Protein AF-A0AAU9JJ02-F1 (afdb_monomer_lite)

pLDDT: mean 74.6, std 17.7, range [36.09, 96.81]

Secondary structure (DSSP, 8-state):
-PPPPPPPP--PPPPP-HHHHHHHHHHHHHHHHHH-TTS---HHHHTTTTSHHHHHHHHHHHHHHHHHHHHHHHHHHHHHHT----HHHHHHHHHHHHHHHHHHHHHHHHHHHTT--S-HHHHHHHHHHHHHHHHHHHGGGS-HHHHHHHHHHHHHHHH-GGG-HHHHHHHHHHHHHH-GGGS--S---HHHHHHHHHHHHHHHHHHHHHTTSS-SSSS------HHHHHT---HHHHHHS--HHHHHHHHHHHHHHHHHHHHTT---------

Sequence (274 aa):
MSRAPRKADPVVPAEFNLLNSVENSIKEMIKDKEENPGLILPYSFLDSYNRPEMLELYNTIYDYSKTLTEINTLIKQEEEKQHEYKETTKDLSKQLSEQGKIVAQKYGELILKERIFRKNQDDQNFFETIIYFIVKVLKPAFDRPQLIMLEEELNRLFRGTAFNISERRHKTEEKVKKLPQLKGTSRKDPDSIITNILMRQKILKNKAKIDMSRDRTLPAFVKLTPYKSITARSPLISMLLPSPKDKIREFEEVRKRKAKNTIKLKPLPMNDSC

Organism: NCBI:txid1481888

InterPro domains:
  IPR026142 Protein phosphatase 1 regulatory subunit 36 [PF14895] (85-175)
  IPR026142 Protein phosphatase 1 regulatory subunit 36 [PTHR21055] (76-258)

Foldseek 3Di:
DDDDDDDDDPPDPPDQDLVVLLVVLVVVVVVVCVVPVPDDDAVLCVVPCPPPLNSQLLVLLLVLLVLVVVLVVVVVVCVVVVDDDDPVSVVSVVVSVVSLQVNLVSVVVVVVVSPDDDDPVSVVSNVVVSLVSSLSSCVVVDDPVSSLVSNQVSQCQQPNPLRSVSVVVVVVVVCCVVCVLPPDPVDPDVVSVVVNVVVVVVVVVVVVVVPPPPPDPDPDDDPQDPVNSVVGDRNSCCSVPPDPVNVVVVVVVVVVVVVVVVVVPDDDDPPPDD

Structure (mmCIF, N/CA/C/O backbone):
data_AF-A0AAU9JJ02-F1
#
_entry.id   AF-A0AAU9JJ02-F1
#
loop_
_atom_site.group_PDB
_atom_site.id
_atom_site.type_symbol
_atom_site.label_atom_id
_atom_site.label_alt_id
_atom_site.label_comp_id
_atom_site.label_asym_id
_atom_site.label_entity_id
_atom_site.label_seq_id
_atom_site.pdbx_PDB_ins_code
_atom_site.Cartn_x
_atom_site.Cartn_y
_atom_site.Cartn_z
_atom_site.occupancy
_atom_site.B_iso_or_equiv
_atom_site.auth_seq_id
_atom_site.auth_comp_id
_atom_site.auth_asym_id
_atom_site.auth_atom_id
_atom_site.pdbx_PDB_model_num
ATOM 1 N N . MET A 1 1 ? -50.032 17.273 -25.441 1.00 45.62 1 MET A N 1
ATOM 2 C CA . MET A 1 1 ? -49.500 15.931 -25.112 1.00 45.62 1 MET A CA 1
ATOM 3 C C . MET A 1 1 ? -48.017 16.063 -24.786 1.00 45.62 1 MET A C 1
ATOM 5 O O . MET A 1 1 ? -47.207 16.124 -25.698 1.00 45.62 1 MET A O 1
ATOM 9 N N . SER A 1 2 ? -47.671 16.205 -23.503 1.00 47.41 2 SER A N 1
ATOM 10 C CA . SER A 1 2 ? -46.279 16.333 -23.049 1.00 47.41 2 SER A CA 1
ATOM 11 C C . SER A 1 2 ? -45.788 14.964 -22.580 1.00 47.41 2 SER A C 1
ATOM 13 O O . SER A 1 2 ? -46.374 14.377 -21.670 1.00 47.41 2 SER A O 1
ATOM 15 N N . ARG A 1 3 ? -44.783 14.407 -23.264 1.00 44.53 3 ARG A N 1
ATOM 16 C CA . ARG A 1 3 ? -44.188 13.102 -22.946 1.00 44.53 3 ARG A CA 1
ATOM 17 C C . ARG A 1 3 ? -43.262 13.276 -21.743 1.00 44.53 3 ARG A C 1
ATOM 19 O O . ARG A 1 3 ? -42.285 14.014 -21.826 1.00 44.53 3 ARG A O 1
ATOM 26 N N . ALA A 1 4 ? -43.578 12.600 -20.642 1.00 49.62 4 ALA A N 1
ATOM 27 C CA . ALA A 1 4 ? -42.739 12.583 -19.450 1.00 49.62 4 ALA A CA 1
ATOM 28 C C . ALA A 1 4 ? -41.334 12.016 -19.764 1.00 49.62 4 ALA A C 1
ATOM 30 O O . ALA A 1 4 ? -41.224 11.074 -20.559 1.00 49.62 4 ALA A O 1
ATOM 31 N N . PRO A 1 5 ? -40.266 12.560 -19.153 1.00 51.91 5 PRO A N 1
ATOM 32 C CA . PRO A 1 5 ? -38.907 12.078 -19.363 1.00 51.91 5 PRO A CA 1
ATOM 33 C C . PRO A 1 5 ? -38.745 10.667 -18.786 1.00 51.91 5 PRO A C 1
ATOM 35 O O . PRO A 1 5 ? -39.117 10.394 -17.643 1.00 51.91 5 PRO A O 1
ATOM 38 N N . ARG A 1 6 ? -38.190 9.759 -19.599 1.00 49.59 6 ARG A N 1
ATOM 39 C CA . ARG A 1 6 ? -37.819 8.405 -19.173 1.00 49.59 6 ARG A CA 1
ATOM 40 C C . ARG A 1 6 ? -36.757 8.510 -18.080 1.00 49.59 6 ARG A C 1
ATOM 42 O O . ARG A 1 6 ? -35.734 9.161 -18.279 1.00 49.59 6 ARG A O 1
ATOM 49 N N . LYS A 1 7 ? -37.014 7.873 -16.936 1.00 47.03 7 LYS A N 1
ATOM 50 C CA . LYS A 1 7 ? -36.011 7.661 -15.889 1.00 47.03 7 LYS A CA 1
ATOM 51 C C . LYS A 1 7 ? -34.864 6.859 -16.506 1.00 47.03 7 LYS A C 1
ATOM 53 O O . LYS A 1 7 ? -35.121 5.817 -17.098 1.00 47.03 7 LYS A O 1
ATOM 58 N N . ALA A 1 8 ? -33.646 7.390 -16.430 1.00 50.44 8 ALA A N 1
ATOM 59 C CA . ALA A 1 8 ? -32.450 6.677 -16.854 1.00 50.44 8 ALA A CA 1
ATOM 60 C C . ALA A 1 8 ? -32.282 5.431 -15.979 1.00 50.44 8 ALA A C 1
ATOM 62 O O . ALA A 1 8 ? -32.391 5.524 -14.752 1.00 50.44 8 ALA A O 1
ATOM 63 N N . ASP A 1 9 ? -32.060 4.283 -16.614 1.00 39.94 9 ASP A N 1
ATOM 64 C CA . ASP A 1 9 ? -31.797 3.034 -15.911 1.00 39.94 9 ASP A CA 1
ATOM 65 C C . ASP A 1 9 ? -30.536 3.176 -15.040 1.00 39.94 9 ASP A C 1
ATOM 67 O O . ASP A 1 9 ? -29.585 3.863 -15.434 1.00 39.94 9 ASP A O 1
ATOM 71 N N . PRO A 1 10 ? -30.511 2.569 -13.841 1.00 43.50 10 PRO A N 1
ATOM 72 C CA . PRO A 1 10 ? -29.350 2.618 -12.968 1.00 43.50 10 PRO A CA 1
ATOM 73 C C . PRO A 1 10 ? -28.174 1.929 -13.664 1.00 43.50 10 PRO A C 1
ATOM 75 O O . PRO A 1 10 ? -28.175 0.717 -13.871 1.00 43.50 10 PRO A O 1
ATOM 78 N N . VAL A 1 11 ? -27.165 2.719 -14.034 1.00 43.34 11 VAL A N 1
ATOM 79 C CA . VAL A 1 11 ? -25.880 2.217 -14.524 1.00 43.34 11 VAL A CA 1
ATOM 80 C C . VAL A 1 11 ? -25.250 1.429 -13.380 1.00 43.34 11 VAL A C 1
ATOM 82 O O . VAL A 1 11 ? -24.754 2.011 -12.416 1.00 43.34 11 VAL A O 1
ATOM 85 N N . VAL A 1 12 ? -25.326 0.102 -13.455 1.00 43.00 12 VAL A N 1
ATOM 86 C CA . VAL A 1 12 ? -24.629 -0.785 -12.525 1.00 43.00 12 VAL A CA 1
ATOM 87 C C . VAL A 1 12 ? -23.131 -0.518 -12.708 1.00 43.00 12 VAL A C 1
ATOM 89 O O . VAL A 1 12 ? -22.640 -0.647 -13.833 1.00 43.00 12 VAL A O 1
ATOM 92 N N . PRO A 1 13 ? -22.400 -0.086 -11.664 1.00 57.66 13 PRO A N 1
ATOM 93 C CA . PRO A 1 13 ? -20.973 0.164 -11.788 1.00 57.66 13 PRO A CA 1
ATOM 94 C C . PRO A 1 13 ? -20.285 -1.143 -12.181 1.00 57.66 13 PRO A C 1
ATOM 96 O O . PRO A 1 13 ? -20.491 -2.172 -11.538 1.00 57.66 13 PRO A O 1
ATOM 99 N N . ALA A 1 14 ? -19.518 -1.106 -13.272 1.00 68.88 14 ALA A N 1
ATOM 100 C CA . ALA A 1 14 ? -18.763 -2.257 -13.742 1.00 68.88 14 ALA A CA 1
ATOM 101 C C . ALA A 1 14 ? -17.872 -2.780 -12.607 1.00 68.88 14 ALA A C 1
ATOM 103 O O . ALA A 1 14 ? -17.162 -2.006 -11.963 1.00 68.88 14 ALA A O 1
ATOM 104 N N . GLU A 1 15 ? -17.940 -4.084 -12.353 1.00 84.19 15 GLU A N 1
ATOM 105 C CA . GLU A 1 15 ? -17.132 -4.739 -11.331 1.00 84.19 15 GLU A CA 1
ATOM 106 C C . GLU A 1 15 ? -15.643 -4.490 -11.611 1.00 84.19 15 GLU A C 1
ATOM 108 O O . GLU A 1 15 ? -15.172 -4.609 -12.747 1.00 84.19 15 GLU A O 1
ATOM 113 N N . PHE A 1 16 ? -14.903 -4.077 -10.581 1.00 91.12 16 PHE A N 1
ATOM 114 C CA . PHE A 1 16 ? -13.491 -3.745 -10.721 1.00 91.12 16 PHE A CA 1
ATOM 115 C C . PHE A 1 16 ? -12.693 -4.984 -11.143 1.00 91.12 16 PHE A C 1
ATOM 117 O O . PHE A 1 16 ? -12.647 -5.981 -10.427 1.00 91.12 16 PHE A O 1
ATOM 124 N N . ASN A 1 17 ? -12.026 -4.899 -12.295 1.00 94.56 17 ASN A N 1
ATOM 125 C CA . ASN A 1 17 ? -11.147 -5.949 -12.795 1.00 94.56 17 ASN A CA 1
ATOM 126 C C . ASN A 1 17 ? -9.684 -5.509 -12.660 1.00 94.56 17 ASN A C 1
ATOM 128 O O . ASN A 1 17 ? -9.218 -4.625 -13.386 1.00 94.56 17 ASN A O 1
ATOM 132 N N . LEU A 1 18 ? -8.964 -6.153 -11.739 1.00 93.31 18 LEU A N 1
ATOM 133 C CA . LEU A 1 18 ? -7.574 -5.832 -11.426 1.00 93.31 18 LEU A CA 1
ATOM 134 C C . LEU A 1 18 ? -6.653 -5.970 -12.645 1.00 93.31 18 LEU A C 1
ATOM 136 O O . LEU A 1 18 ? -5.853 -5.075 -12.894 1.00 93.31 18 LEU A O 1
ATOM 140 N N . LEU A 1 19 ? -6.787 -7.044 -13.430 1.00 94.81 19 LEU A N 1
ATOM 141 C CA . LEU A 1 19 ? -5.930 -7.301 -14.594 1.00 94.81 19 LEU A CA 1
ATOM 142 C C . LEU A 1 19 ? -6.102 -6.221 -15.663 1.00 94.81 19 LEU A C 1
ATOM 144 O O . LEU A 1 19 ? -5.120 -5.666 -16.152 1.00 94.81 19 LEU A O 1
ATOM 148 N N . ASN A 1 20 ? -7.349 -5.852 -15.962 1.00 95.44 20 ASN A N 1
ATOM 149 C CA . ASN A 1 20 ? -7.626 -4.755 -16.887 1.00 95.44 20 ASN A CA 1
ATOM 150 C C . ASN A 1 20 ? -7.057 -3.430 -16.363 1.00 95.44 20 ASN A C 1
ATOM 152 O O . ASN A 1 20 ? -6.540 -2.628 -17.139 1.00 95.44 20 ASN A O 1
ATOM 156 N N . SER A 1 21 ? -7.131 -3.197 -15.050 1.00 96.06 21 SER A N 1
ATOM 157 C CA . SER A 1 21 ? -6.573 -1.993 -14.436 1.00 96.06 21 SER A CA 1
ATOM 158 C C . SER A 1 21 ? -5.043 -1.943 -14.519 1.00 96.06 21 SER A C 1
ATOM 160 O O . SER A 1 21 ? -4.483 -0.886 -14.813 1.00 96.06 21 SER A O 1
ATOM 162 N N . VAL A 1 22 ? -4.364 -3.079 -14.329 1.00 96.50 22 VAL A N 1
ATOM 163 C CA . VAL A 1 22 ? -2.908 -3.227 -14.509 1.00 96.50 22 VAL A CA 1
ATOM 164 C C . VAL A 1 22 ? -2.504 -2.886 -15.945 1.00 96.50 22 VAL A C 1
ATOM 166 O O . VAL A 1 22 ? -1.652 -2.020 -16.154 1.00 96.50 22 VAL A O 1
ATOM 169 N N . GLU A 1 23 ? -3.170 -3.487 -16.931 1.00 96.62 23 GLU A N 1
ATOM 170 C CA . GLU A 1 23 ? -2.892 -3.265 -18.356 1.00 96.62 23 GLU A CA 1
ATOM 171 C C . GLU A 1 23 ? -3.187 -1.828 -18.812 1.00 96.62 23 GLU A C 1
ATOM 173 O O . GLU A 1 23 ? -2.463 -1.252 -19.624 1.00 96.62 23 GLU A O 1
ATOM 178 N N . ASN A 1 24 ? -4.237 -1.205 -18.282 1.00 96.69 24 ASN A N 1
ATOM 179 C CA . ASN A 1 24 ? -4.529 0.194 -18.589 1.00 96.69 24 ASN A CA 1
ATOM 180 C C . ASN A 1 24 ? -3.509 1.132 -17.930 1.00 96.69 24 ASN A C 1
ATOM 182 O O . ASN A 1 24 ? -3.023 2.062 -18.572 1.00 96.69 24 ASN A O 1
ATOM 186 N N . SER A 1 25 ? -3.127 0.855 -16.680 1.00 96.44 25 SER A N 1
ATOM 187 C CA . SER A 1 25 ? -2.166 1.675 -15.936 1.00 96.44 25 SER A CA 1
ATOM 188 C C . SER A 1 25 ? -0.777 1.656 -16.572 1.00 96.44 25 SER A C 1
ATOM 190 O O . SER A 1 25 ? -0.124 2.697 -16.627 1.00 96.44 25 SER A O 1
ATOM 192 N N . ILE A 1 26 ? -0.319 0.505 -17.084 1.00 96.50 26 ILE A N 1
ATOM 193 C CA . ILE A 1 26 ? 0.998 0.423 -17.729 1.00 96.50 26 ILE A CA 1
ATOM 194 C C . ILE A 1 26 ? 1.018 1.190 -19.056 1.00 96.50 26 ILE A C 1
ATOM 196 O O . ILE A 1 26 ? 1.973 1.916 -19.327 1.00 96.50 26 ILE A O 1
ATOM 200 N N . LYS A 1 27 ? -0.067 1.119 -19.842 1.00 96.06 27 LYS A N 1
ATOM 201 C CA . LYS A 1 27 ? -0.221 1.895 -21.083 1.00 96.06 27 LYS A CA 1
ATOM 202 C C . LYS A 1 27 ? -0.203 3.394 -20.813 1.00 96.06 27 LYS A C 1
ATOM 204 O O . LYS A 1 27 ? 0.488 4.125 -21.517 1.00 96.06 27 LYS A O 1
ATOM 209 N N . GLU A 1 28 ? -0.915 3.845 -19.779 1.00 95.06 28 GLU A N 1
ATOM 210 C CA . GLU A 1 28 ? -0.865 5.243 -19.344 1.00 95.06 28 GLU A CA 1
ATOM 211 C C . GLU A 1 28 ? 0.555 5.657 -18.947 1.00 95.06 28 GLU A C 1
ATOM 213 O O . GLU A 1 28 ? 1.020 6.701 -19.383 1.00 95.06 28 GLU A O 1
ATOM 218 N N . MET A 1 29 ? 1.276 4.839 -18.175 1.00 93.38 29 MET A N 1
ATOM 219 C CA . MET A 1 29 ? 2.640 5.175 -17.751 1.00 93.38 29 MET A CA 1
ATOM 220 C C . MET A 1 29 ? 3.646 5.229 -18.903 1.00 93.38 29 MET A C 1
ATOM 222 O O . MET A 1 29 ? 4.538 6.077 -18.889 1.00 93.38 29 MET A O 1
ATOM 226 N N . ILE A 1 30 ? 3.518 4.342 -19.893 1.00 93.69 30 ILE A N 1
ATOM 227 C CA . ILE A 1 30 ? 4.348 4.375 -21.104 1.00 93.69 30 ILE A CA 1
ATOM 228 C C . ILE A 1 30 ? 4.058 5.657 -21.887 1.00 93.69 30 ILE A C 1
ATOM 230 O O . ILE A 1 30 ? 4.988 6.373 -22.247 1.00 93.69 30 ILE A O 1
ATOM 234 N N . LYS A 1 31 ? 2.779 6.005 -22.054 1.00 94.69 31 LYS A N 1
ATOM 235 C CA . LYS A 1 31 ? 2.377 7.256 -22.698 1.00 94.69 31 LYS A CA 1
ATOM 236 C C . LYS A 1 31 ? 2.899 8.488 -21.944 1.00 94.69 31 LYS A C 1
ATOM 238 O O . LYS A 1 31 ? 3.479 9.382 -22.550 1.00 94.69 31 LYS A O 1
ATOM 243 N N . ASP A 1 32 ? 2.779 8.508 -20.616 1.00 91.50 32 ASP A N 1
ATOM 244 C CA . ASP A 1 32 ? 3.287 9.591 -19.765 1.00 91.50 32 ASP A CA 1
ATOM 245 C C . ASP A 1 32 ? 4.816 9.747 -19.904 1.00 91.50 32 ASP A C 1
ATOM 247 O O . ASP A 1 32 ? 5.335 10.864 -19.843 1.00 91.50 32 ASP A O 1
ATOM 251 N N . LYS A 1 33 ? 5.543 8.638 -20.108 1.00 88.75 33 LYS A N 1
ATOM 252 C CA . LYS A 1 33 ? 6.992 8.608 -20.357 1.00 88.75 33 LYS A CA 1
ATOM 253 C C . LYS A 1 33 ? 7.363 9.105 -21.759 1.00 88.75 33 LYS A C 1
ATOM 255 O O . LYS A 1 33 ? 8.399 9.755 -21.899 1.00 88.75 33 LYS A O 1
ATOM 260 N N . GLU A 1 34 ? 6.547 8.815 -22.770 1.00 92.94 34 GLU A N 1
ATOM 261 C CA . GLU A 1 34 ? 6.701 9.357 -24.128 1.00 92.94 34 GLU A CA 1
ATOM 262 C C . GLU A 1 34 ? 6.487 10.875 -24.142 1.00 92.94 34 GLU A C 1
ATOM 264 O O . GLU A 1 34 ? 7.285 11.609 -24.725 1.00 92.94 34 GLU A O 1
ATOM 269 N N . GLU A 1 35 ? 5.458 11.356 -23.438 1.00 92.19 35 GLU A N 1
ATOM 270 C CA . GLU A 1 35 ? 5.169 12.786 -23.288 1.00 92.19 35 GLU A CA 1
ATOM 271 C C . GLU A 1 35 ? 6.218 13.495 -22.408 1.00 92.19 35 GLU A C 1
ATOM 273 O O . GLU A 1 35 ? 6.565 14.650 -22.658 1.00 92.19 35 GLU A O 1
ATOM 278 N N . ASN A 1 36 ? 6.763 12.804 -21.398 1.00 89.94 36 ASN A N 1
ATOM 279 C CA . ASN A 1 36 ? 7.745 13.346 -20.458 1.00 89.94 36 ASN A CA 1
ATOM 280 C C . ASN A 1 36 ? 8.997 12.453 -20.365 1.00 89.94 36 ASN A C 1
ATOM 282 O O . ASN A 1 36 ? 9.118 11.637 -19.441 1.00 89.94 36 ASN A O 1
ATOM 286 N N . PRO A 1 37 ? 10.009 12.670 -21.230 1.00 85.31 37 PRO A N 1
ATOM 287 C CA . PRO A 1 37 ? 11.230 11.860 -21.247 1.00 85.31 37 PRO A CA 1
ATOM 288 C C . PRO A 1 37 ? 12.010 11.848 -19.923 1.00 85.31 37 PRO A C 1
ATOM 290 O O . PRO A 1 37 ? 12.772 10.913 -19.672 1.00 85.31 37 PRO A O 1
ATOM 293 N N . GLY A 1 38 ? 11.809 12.846 -19.055 1.00 83.12 38 GLY A N 1
ATOM 294 C CA . GLY A 1 38 ? 12.421 12.925 -17.724 1.00 83.12 38 GLY A CA 1
ATOM 295 C C . GLY A 1 38 ? 11.823 11.983 -16.670 1.00 83.12 38 GLY A C 1
ATOM 296 O O . GLY A 1 38 ? 12.429 11.809 -15.614 1.00 83.12 38 GLY A O 1
ATOM 297 N N . LEU A 1 39 ? 10.666 11.361 -16.927 1.00 84.44 39 LEU A N 1
ATOM 298 C CA . LEU A 1 39 ? 10.056 10.405 -16.001 1.00 84.44 39 LEU A CA 1
ATOM 299 C C . LEU A 1 39 ? 10.931 9.149 -15.897 1.00 84.44 39 LEU A C 1
ATOM 301 O O . LEU A 1 39 ? 11.308 8.572 -16.912 1.00 84.44 39 LEU A O 1
ATOM 305 N N . ILE A 1 40 ? 11.277 8.694 -14.697 1.00 85.94 40 ILE A N 1
ATOM 306 C CA . ILE A 1 40 ? 12.072 7.469 -14.543 1.00 85.94 40 ILE A CA 1
ATOM 307 C C . ILE A 1 40 ? 11.115 6.278 -14.542 1.00 85.94 40 ILE A C 1
ATOM 309 O O . ILE A 1 40 ? 10.279 6.166 -13.653 1.00 85.94 40 ILE A O 1
ATOM 313 N N . LEU A 1 41 ? 11.257 5.393 -15.530 1.00 89.62 41 LEU A N 1
ATOM 314 C CA . LEU A 1 41 ? 10.531 4.127 -15.607 1.00 89.62 41 LEU A CA 1
ATOM 315 C C . LEU A 1 41 ? 11.551 2.991 -15.757 1.00 89.62 41 LEU A C 1
ATOM 317 O O . LEU A 1 41 ? 12.116 2.829 -16.842 1.00 89.62 41 LEU A O 1
ATOM 321 N N . PRO A 1 42 ? 11.870 2.263 -14.672 1.00 90.19 42 PRO A N 1
ATOM 322 C CA . PRO A 1 42 ? 12.888 1.220 -14.705 1.00 90.19 42 PRO A CA 1
ATOM 323 C C . PRO A 1 42 ? 12.508 0.079 -15.655 1.00 90.19 42 PRO A C 1
ATOM 325 O O . PRO A 1 42 ? 11.396 -0.440 -15.598 1.00 90.19 42 PRO A O 1
ATOM 328 N N . TYR A 1 43 ? 13.453 -0.367 -16.486 1.00 89.38 43 TYR A N 1
ATOM 329 C CA . TYR A 1 43 ? 13.228 -1.507 -17.384 1.00 89.38 43 TYR A CA 1
ATOM 330 C C . TYR A 1 43 ? 12.921 -2.799 -16.611 1.00 89.38 43 TYR A C 1
ATOM 332 O O . TYR A 1 43 ? 12.055 -3.567 -17.010 1.00 89.38 43 TYR A O 1
ATOM 340 N N . SER A 1 44 ? 13.567 -3.000 -15.457 1.00 88.75 44 SER A N 1
ATOM 341 C CA . SER A 1 44 ? 13.282 -4.127 -14.560 1.00 88.75 44 SER A CA 1
ATOM 342 C C . SER A 1 44 ? 11.825 -4.164 -14.100 1.00 88.75 44 SER A C 1
ATOM 344 O O . SER A 1 44 ? 11.262 -5.242 -13.942 1.00 88.75 44 SER A O 1
ATOM 346 N N . PHE A 1 45 ? 11.190 -3.002 -13.923 1.00 92.00 45 PHE A N 1
ATOM 347 C CA . PHE A 1 45 ? 9.767 -2.918 -13.602 1.00 92.00 45 PHE A CA 1
ATOM 348 C C . PHE A 1 45 ? 8.898 -3.311 -14.801 1.00 92.00 45 PHE A C 1
ATOM 350 O O . PHE A 1 45 ? 7.979 -4.110 -14.653 1.00 92.00 45 PHE A O 1
ATOM 357 N N . LEU A 1 46 ? 9.221 -2.820 -16.001 1.00 92.38 46 LEU A N 1
ATOM 358 C CA . LEU A 1 46 ? 8.508 -3.193 -17.230 1.00 92.38 46 LEU A CA 1
ATOM 359 C C . LEU A 1 46 ? 8.592 -4.694 -17.543 1.00 92.38 46 LEU A C 1
ATOM 361 O O . LEU A 1 46 ? 7.656 -5.252 -18.101 1.00 92.38 46 LEU A O 1
ATOM 365 N N . ASP A 1 47 ? 9.682 -5.349 -17.156 1.00 91.38 47 ASP A N 1
ATOM 366 C CA . ASP A 1 47 ? 9.862 -6.795 -17.325 1.00 91.38 47 ASP A CA 1
ATOM 367 C C . ASP A 1 47 ? 9.144 -7.634 -16.246 1.00 91.38 47 ASP A C 1
ATOM 369 O O . ASP A 1 47 ? 8.996 -8.850 -16.381 1.00 91.38 47 ASP A O 1
ATOM 373 N N . SER A 1 48 ? 8.711 -7.007 -15.146 1.00 91.69 48 SER A N 1
ATOM 374 C CA . SER A 1 48 ? 8.170 -7.714 -13.977 1.00 91.69 48 SER A CA 1
ATOM 375 C C . SER A 1 48 ? 6.731 -7.365 -13.601 1.00 91.69 48 SER A C 1
ATOM 377 O O . SER A 1 48 ? 6.115 -8.146 -12.881 1.00 91.69 48 SER A O 1
ATOM 379 N N . TYR A 1 49 ? 6.152 -6.261 -14.087 1.00 94.06 49 TYR A N 1
ATOM 380 C CA . TYR A 1 49 ? 4.853 -5.755 -13.609 1.00 94.06 49 TYR A CA 1
ATOM 381 C C . TYR A 1 49 ? 3.689 -6.758 -13.714 1.00 94.06 49 TYR A C 1
ATOM 383 O O . TYR A 1 49 ? 2.762 -6.699 -12.907 1.00 94.06 49 TYR A O 1
ATOM 391 N N . ASN A 1 50 ? 3.724 -7.671 -14.690 1.00 94.06 50 ASN A N 1
ATOM 392 C CA . ASN A 1 50 ? 2.688 -8.683 -14.915 1.00 94.06 50 ASN A CA 1
ATOM 393 C C . ASN A 1 50 ? 3.051 -10.074 -14.368 1.00 94.06 50 ASN A C 1
ATOM 395 O O . ASN A 1 50 ? 2.304 -11.030 -14.585 1.00 94.06 50 ASN A O 1
ATOM 399 N N . ARG A 1 51 ? 4.189 -10.211 -13.676 1.00 94.88 51 ARG A N 1
ATOM 400 C CA . ARG A 1 51 ? 4.587 -11.485 -13.072 1.00 94.88 51 ARG A CA 1
ATOM 401 C C . ARG A 1 51 ? 3.579 -11.891 -11.989 1.00 94.88 51 ARG A C 1
ATOM 403 O O . ARG A 1 51 ? 3.035 -11.013 -11.311 1.00 94.88 51 ARG A O 1
ATOM 410 N N . PRO A 1 52 ? 3.345 -13.199 -11.775 1.00 94.69 52 PRO A N 1
ATOM 411 C CA . PRO A 1 52 ? 2.378 -13.681 -10.788 1.00 94.69 52 PRO A CA 1
ATOM 412 C C . PRO A 1 52 ? 2.568 -13.071 -9.396 1.00 94.69 52 PRO A C 1
ATOM 414 O O . PRO A 1 52 ? 1.601 -12.690 -8.748 1.00 94.69 52 PRO A O 1
ATOM 417 N N . GLU A 1 53 ? 3.813 -12.889 -8.961 1.00 93.38 53 GLU A N 1
ATOM 418 C CA . GLU A 1 53 ? 4.151 -12.315 -7.658 1.00 93.38 53 GLU A CA 1
ATOM 419 C C . GLU A 1 53 ? 3.711 -10.857 -7.514 1.00 93.38 53 GLU A C 1
ATOM 421 O O . GLU A 1 53 ? 3.257 -10.441 -6.447 1.00 93.38 53 GLU A O 1
ATOM 426 N N . MET A 1 54 ? 3.830 -10.082 -8.593 1.00 94.19 54 MET A N 1
ATOM 427 C CA . MET A 1 54 ? 3.395 -8.688 -8.631 1.00 94.19 54 MET A CA 1
ATOM 428 C C . MET A 1 54 ? 1.872 -8.608 -8.599 1.00 94.19 54 MET A C 1
ATOM 430 O O . MET A 1 54 ? 1.313 -7.846 -7.813 1.00 94.19 54 MET A O 1
ATOM 434 N N . LEU A 1 55 ? 1.196 -9.461 -9.370 1.00 95.62 55 LEU A N 1
ATOM 435 C CA . LEU A 1 55 ? -0.264 -9.547 -9.374 1.00 95.62 55 LEU A CA 1
ATOM 436 C C . LEU A 1 55 ? -0.821 -9.984 -8.010 1.00 95.62 55 LEU A C 1
ATOM 438 O O . LEU A 1 55 ? -1.787 -9.394 -7.525 1.00 95.62 55 LEU A O 1
ATOM 442 N N . GLU A 1 56 ? -0.190 -10.961 -7.355 1.00 95.69 56 GLU A N 1
ATOM 443 C CA . GLU A 1 56 ? -0.535 -11.377 -5.992 1.00 95.69 56 GLU A CA 1
ATOM 444 C C . GLU A 1 56 ? -0.342 -10.238 -4.982 1.00 95.69 56 GLU A C 1
ATOM 446 O O . GLU A 1 56 ? -1.197 -10.018 -4.117 1.00 95.69 56 GLU A O 1
ATOM 451 N N . LEU A 1 57 ? 0.748 -9.470 -5.098 1.00 95.81 57 LEU A N 1
ATOM 452 C CA . LEU A 1 57 ? 0.964 -8.290 -4.264 1.00 95.81 57 LEU A CA 1
ATOM 453 C C . LEU A 1 57 ? -0.135 -7.240 -4.490 1.00 95.81 57 LEU A C 1
ATOM 455 O O . LEU A 1 57 ? -0.688 -6.715 -3.527 1.00 95.81 57 LEU A O 1
ATOM 459 N N . TYR A 1 58 ? -0.500 -6.953 -5.740 1.00 96.62 58 TYR A N 1
ATOM 460 C CA . TYR A 1 58 ? -1.556 -5.984 -6.044 1.00 96.62 58 TYR A CA 1
ATOM 461 C C . TYR A 1 58 ? -2.909 -6.427 -5.497 1.00 96.62 58 TYR A C 1
ATOM 463 O O . TYR A 1 58 ? -3.624 -5.617 -4.907 1.00 96.62 58 TYR A O 1
ATOM 471 N N . ASN A 1 59 ? -3.233 -7.712 -5.634 1.00 96.50 59 ASN A N 1
ATOM 472 C CA . ASN A 1 59 ? -4.486 -8.265 -5.140 1.00 96.50 59 ASN A CA 1
ATOM 473 C C . ASN A 1 59 ? -4.566 -8.218 -3.607 1.00 96.50 59 ASN A C 1
ATOM 475 O O . ASN A 1 59 ? -5.546 -7.744 -3.042 1.00 96.50 59 ASN A O 1
ATOM 479 N N . THR A 1 60 ? -3.495 -8.614 -2.915 1.00 96.81 60 THR A N 1
ATOM 480 C CA . THR A 1 60 ? -3.459 -8.562 -1.443 1.00 96.81 60 THR A CA 1
ATOM 481 C C . THR A 1 60 ? -3.542 -7.133 -0.905 1.00 96.81 60 THR A C 1
ATOM 483 O O . THR A 1 60 ? -4.193 -6.889 0.113 1.00 96.81 60 THR A O 1
ATOM 486 N N . ILE A 1 61 ? -2.943 -6.162 -1.601 1.00 96.38 61 ILE A N 1
ATOM 487 C CA . ILE A 1 61 ? -3.079 -4.745 -1.249 1.00 96.38 61 ILE A CA 1
ATOM 488 C C . ILE A 1 61 ? -4.489 -4.234 -1.542 1.00 96.38 61 ILE A C 1
ATOM 490 O O . ILE A 1 61 ? -5.015 -3.446 -0.753 1.00 96.38 61 ILE A O 1
ATOM 494 N N . TYR A 1 62 ? -5.118 -4.667 -2.634 1.00 96.38 62 TYR A N 1
ATOM 495 C CA . TYR A 1 62 ? -6.509 -4.332 -2.924 1.00 96.38 62 TYR A CA 1
ATOM 496 C C . TYR A 1 62 ? -7.441 -4.798 -1.795 1.00 96.38 62 TYR A C 1
ATOM 498 O O . TYR A 1 62 ? -8.197 -3.984 -1.257 1.00 96.38 62 TYR A O 1
ATOM 506 N N . ASP A 1 63 ? -7.313 -6.052 -1.358 1.00 95.00 63 ASP A N 1
ATOM 507 C CA . ASP A 1 63 ? -8.107 -6.625 -0.264 1.00 95.00 63 ASP A CA 1
ATOM 508 C C . ASP A 1 63 ? -7.886 -5.889 1.066 1.00 95.00 63 ASP A C 1
ATOM 510 O O . ASP A 1 63 ? -8.844 -5.563 1.782 1.00 95.00 63 ASP A O 1
ATOM 514 N N . TYR A 1 64 ? -6.625 -5.568 1.377 1.00 95.31 64 TYR A N 1
ATOM 515 C CA . TYR A 1 64 ? -6.267 -4.742 2.531 1.00 95.31 64 TYR A CA 1
ATOM 516 C C . TYR A 1 64 ? -6.939 -3.363 2.464 1.00 95.31 64 TYR A C 1
ATOM 518 O O . TYR A 1 64 ? -7.540 -2.893 3.432 1.00 95.31 64 TYR A O 1
ATOM 526 N N . SER A 1 65 ? -6.877 -2.723 1.298 1.00 94.12 65 SER A N 1
ATOM 527 C CA . SER A 1 65 ? -7.399 -1.374 1.072 1.00 94.12 65 SER A CA 1
ATOM 528 C C . SER A 1 65 ? -8.919 -1.326 1.171 1.00 94.12 65 SER A C 1
ATOM 530 O O . SER A 1 65 ? -9.465 -0.412 1.787 1.00 94.12 65 SER A O 1
ATOM 532 N N . LYS A 1 66 ? -9.605 -2.343 0.639 1.00 93.62 66 LYS A N 1
ATOM 533 C CA . LYS A 1 66 ? -11.058 -2.501 0.751 1.00 93.62 66 LYS A CA 1
ATOM 534 C C . LYS A 1 66 ? -11.489 -2.610 2.215 1.00 93.62 66 LYS A C 1
ATOM 536 O O . LYS A 1 66 ? -12.348 -1.851 2.668 1.00 93.62 66 LYS A O 1
ATOM 541 N N . THR A 1 67 ? -10.818 -3.470 2.977 1.00 91.25 67 THR A N 1
ATOM 542 C CA . THR A 1 67 ? -11.086 -3.662 4.412 1.00 91.25 67 THR A CA 1
ATOM 543 C C . THR A 1 67 ? -10.817 -2.378 5.202 1.00 91.25 67 THR A C 1
ATOM 545 O O . THR A 1 67 ? -11.602 -1.986 6.067 1.00 91.25 67 THR A O 1
ATOM 548 N N . LEU A 1 68 ? -9.748 -1.651 4.864 1.00 91.06 68 LEU A N 1
ATOM 549 C CA . LEU A 1 68 ? -9.444 -0.356 5.469 1.00 91.06 68 LEU A CA 1
ATOM 550 C C . LEU A 1 68 ? -10.525 0.688 5.171 1.00 91.06 68 LEU A C 1
ATOM 552 O O . LEU A 1 68 ? -10.919 1.441 6.066 1.00 91.06 68 LEU A O 1
ATOM 556 N N . THR A 1 69 ? -11.003 0.769 3.928 1.00 90.31 69 THR A N 1
ATOM 557 C CA . THR A 1 69 ? -12.084 1.696 3.573 1.00 90.31 69 THR A CA 1
ATOM 558 C C . THR A 1 69 ? -13.368 1.373 4.322 1.00 90.31 69 THR A C 1
ATOM 560 O O . THR A 1 69 ? -13.991 2.292 4.849 1.00 90.31 69 THR A O 1
ATOM 563 N N . GLU A 1 70 ? -13.709 0.093 4.467 1.00 90.25 70 GLU A N 1
ATOM 564 C CA . GLU A 1 70 ? -14.884 -0.353 5.214 1.00 90.25 70 GLU A CA 1
ATOM 565 C C . GLU A 1 70 ? -14.811 0.074 6.687 1.00 90.25 70 GLU A C 1
ATOM 567 O O . GLU A 1 70 ? -15.716 0.748 7.185 1.00 90.25 70 GLU A O 1
ATOM 572 N N . ILE A 1 71 ? -13.682 -0.181 7.357 1.00 87.38 71 ILE A N 1
ATOM 573 C CA . ILE A 1 71 ? -13.455 0.257 8.744 1.00 87.38 71 ILE A CA 1
ATOM 574 C C . ILE A 1 71 ? -13.623 1.774 8.880 1.00 87.38 71 ILE A C 1
ATOM 576 O O . ILE A 1 71 ? -14.301 2.245 9.790 1.00 87.38 71 ILE A O 1
ATOM 580 N N . ASN A 1 72 ? -13.048 2.555 7.964 1.00 86.81 72 ASN A N 1
ATOM 581 C CA . ASN A 1 72 ? -13.156 4.013 8.020 1.00 86.81 72 ASN A CA 1
ATOM 582 C C . ASN A 1 72 ? -14.583 4.512 7.773 1.00 86.81 72 ASN A C 1
ATOM 584 O O . ASN A 1 72 ? -14.990 5.511 8.369 1.00 86.81 72 ASN A O 1
ATOM 588 N N . THR A 1 73 ? -15.354 3.839 6.915 1.00 87.62 73 THR A N 1
ATOM 589 C CA . THR A 1 73 ? -16.771 4.175 6.733 1.00 87.62 73 THR A CA 1
ATOM 590 C C . THR A 1 73 ? -17.584 3.886 7.989 1.00 87.62 73 THR A C 1
ATOM 592 O O . THR A 1 73 ? -18.386 4.731 8.381 1.00 87.62 73 THR A O 1
ATOM 595 N N . LEU A 1 74 ? -17.324 2.766 8.671 1.00 85.75 74 LEU A N 1
ATOM 596 C CA . LEU A 1 74 ? -17.986 2.426 9.930 1.00 85.75 74 LEU A CA 1
ATOM 597 C C . LEU A 1 74 ? -17.639 3.422 11.038 1.00 85.75 74 LEU A C 1
ATOM 599 O O . LEU A 1 74 ? -18.545 3.934 11.688 1.00 85.75 74 LEU A O 1
ATOM 603 N N . ILE A 1 75 ? -16.360 3.775 11.194 1.00 83.88 75 ILE A N 1
ATOM 604 C CA . ILE A 1 75 ? -15.922 4.757 12.199 1.00 83.88 75 ILE A CA 1
ATOM 605 C C . ILE A 1 75 ? -16.617 6.107 11.982 1.00 83.88 75 ILE A C 1
ATOM 607 O O . ILE A 1 75 ? -17.135 6.684 12.933 1.00 83.88 75 ILE A O 1
ATOM 611 N N . LYS A 1 76 ? -16.696 6.597 10.737 1.00 84.44 76 LYS A N 1
ATOM 612 C CA . LYS A 1 76 ? -17.402 7.857 10.437 1.00 84.44 76 LYS A CA 1
ATOM 613 C C . LYS A 1 76 ? -18.887 7.788 10.794 1.00 84.44 76 LYS A C 1
ATOM 615 O O . LYS A 1 76 ? -19.418 8.718 11.390 1.00 84.44 76 LYS A O 1
ATOM 620 N N . GLN A 1 77 ? -19.548 6.675 10.477 1.00 83.12 77 GLN A N 1
ATOM 621 C CA . GLN A 1 77 ? -20.953 6.470 10.835 1.00 83.12 77 GLN A CA 1
ATOM 622 C C . GLN A 1 77 ? -21.165 6.380 12.355 1.00 83.12 77 GLN A C 1
ATOM 624 O O . GLN A 1 77 ? -22.205 6.809 12.853 1.00 83.12 77 GLN A O 1
ATOM 629 N N . GLU A 1 78 ? -20.212 5.813 13.097 1.00 80.25 78 GLU A N 1
ATOM 630 C CA . GLU A 1 78 ? -20.243 5.747 14.562 1.00 80.25 78 GLU A CA 1
ATOM 631 C C . GLU A 1 78 ? -20.042 7.132 15.198 1.00 80.25 78 GLU A C 1
ATOM 633 O O . GLU A 1 78 ? -20.780 7.490 16.119 1.00 80.25 78 GLU A O 1
ATOM 638 N N . GLU A 1 79 ? -19.111 7.938 14.673 1.00 78.94 79 GLU A N 1
ATOM 639 C CA . GLU A 1 79 ? -18.878 9.323 15.109 1.00 78.94 79 GLU A CA 1
ATOM 640 C C . GLU A 1 79 ? -20.129 10.199 14.935 1.00 78.94 79 GLU A C 1
ATOM 642 O O . GLU A 1 79 ? -20.440 11.019 15.801 1.00 78.94 79 GLU A O 1
ATOM 647 N N . GLU A 1 80 ? -20.882 9.992 13.854 1.00 79.12 80 GLU A N 1
ATOM 648 C CA . GLU A 1 80 ? -22.138 10.698 13.580 1.00 79.12 80 GLU A CA 1
ATOM 649 C C . GLU A 1 80 ? -23.296 10.242 14.484 1.00 79.12 80 GLU A C 1
ATOM 651 O O . GLU A 1 80 ? -24.201 11.027 14.769 1.00 79.12 80 GLU A O 1
ATOM 656 N N . LYS A 1 81 ? -23.276 8.990 14.963 1.00 72.62 81 LYS A N 1
ATOM 657 C CA . LYS A 1 81 ? -24.374 8.378 15.734 1.00 72.62 81 LYS A CA 1
ATOM 658 C C . LYS A 1 81 ? -24.157 8.355 17.255 1.00 72.62 81 LYS A C 1
ATOM 660 O O . LYS A 1 81 ? -25.020 7.833 17.952 1.00 72.62 81 LYS A O 1
ATOM 665 N N . GLN A 1 82 ? -23.051 8.906 17.773 1.00 60.88 82 GLN A N 1
ATOM 666 C CA . GLN A 1 82 ? -22.702 8.945 19.211 1.00 60.88 82 GLN A CA 1
ATOM 667 C C . GLN A 1 82 ? -22.906 7.607 19.959 1.00 60.88 82 GLN A C 1
ATOM 669 O O . GLN A 1 82 ? -23.338 7.592 21.111 1.00 60.88 82 GLN A O 1
ATOM 674 N N . HIS A 1 83 ? -22.603 6.472 19.324 1.00 57.31 83 HIS A N 1
ATOM 675 C CA . HIS A 1 83 ? -22.824 5.151 19.917 1.00 57.31 83 HIS A CA 1
ATOM 676 C C . HIS A 1 83 ? -21.530 4.388 20.225 1.00 57.31 83 HIS A C 1
ATOM 678 O O . HIS A 1 83 ? -20.466 4.639 19.666 1.00 57.31 83 HIS A O 1
ATOM 684 N N . GLU A 1 84 ? -21.670 3.461 21.171 1.00 57.66 84 GLU A N 1
ATOM 685 C CA . GLU A 1 84 ? -20.654 2.580 21.743 1.00 57.66 84 GLU A CA 1
ATOM 686 C C . GLU A 1 84 ? -19.947 1.724 20.674 1.00 57.66 84 GLU A C 1
ATOM 688 O O . GLU A 1 84 ? -20.584 1.194 19.764 1.00 57.66 84 GLU A O 1
ATOM 693 N N . TYR A 1 85 ? -18.622 1.600 20.798 1.00 57.75 85 TYR A N 1
ATOM 694 C CA . TYR A 1 85 ? -17.736 0.904 19.856 1.00 57.75 85 TYR A CA 1
ATOM 695 C C . TYR A 1 85 ? -18.167 -0.563 19.687 1.00 57.75 85 TYR A C 1
ATOM 697 O O . TYR A 1 85 ? -18.065 -1.352 20.632 1.00 57.75 85 TYR A O 1
ATOM 705 N N . LYS A 1 86 ? -18.662 -0.941 18.501 1.00 66.12 86 LYS A N 1
ATOM 706 C CA . LYS A 1 86 ? -19.256 -2.268 18.276 1.00 66.12 86 LYS A CA 1
ATOM 707 C C . LYS A 1 86 ? -18.201 -3.357 18.066 1.00 66.12 86 LYS A C 1
ATOM 709 O O . LYS A 1 86 ? -17.106 -3.122 17.556 1.00 66.12 86 LYS A O 1
ATOM 714 N N . GLU A 1 87 ? -18.565 -4.587 18.421 1.00 71.50 87 GLU A N 1
ATOM 715 C CA . GLU A 1 87 ? -17.732 -5.787 18.265 1.00 71.50 87 GLU A CA 1
ATOM 716 C C . GLU A 1 87 ? -17.307 -6.032 16.800 1.00 71.50 87 GLU A C 1
ATOM 718 O O . GLU A 1 87 ? -16.174 -6.437 16.546 1.00 71.50 87 GLU A O 1
ATOM 723 N N . THR A 1 88 ? -18.139 -5.635 15.830 1.00 72.94 88 THR A N 1
ATOM 724 C CA . THR A 1 88 ? -17.859 -5.709 14.384 1.00 72.94 88 THR A CA 1
ATOM 725 C C . THR A 1 88 ? -16.586 -4.958 13.968 1.00 72.94 88 THR A C 1
ATOM 727 O O . THR A 1 88 ? -15.757 -5.498 13.236 1.00 72.94 88 THR A O 1
ATOM 730 N N . THR A 1 89 ? -16.370 -3.739 14.474 1.00 76.69 89 THR A N 1
ATOM 731 C CA . THR A 1 89 ? -15.185 -2.919 14.149 1.00 76.69 89 THR A CA 1
ATOM 732 C C . THR A 1 89 ? -13.902 -3.564 14.678 1.00 76.69 89 THR A C 1
ATOM 734 O O . THR A 1 89 ? -12.837 -3.491 14.060 1.00 76.69 89 THR A O 1
ATOM 737 N N . LYS A 1 90 ? -14.001 -4.264 15.813 1.00 79.38 90 LYS A N 1
ATOM 738 C CA . LYS A 1 90 ? -12.883 -4.995 16.416 1.00 79.38 90 LYS A CA 1
ATOM 739 C C . LYS A 1 90 ? -12.484 -6.214 15.586 1.00 79.38 90 LYS A C 1
ATOM 741 O O . LYS A 1 90 ? -11.290 -6.490 15.480 1.00 79.38 90 LYS A O 1
ATOM 746 N N . ASP A 1 91 ? -13.441 -6.928 15.005 1.00 83.19 91 ASP A N 1
ATOM 747 C CA . ASP A 1 91 ? -13.150 -8.093 14.166 1.00 83.19 91 ASP A CA 1
ATOM 748 C C . ASP A 1 91 ? -12.590 -7.694 12.799 1.00 83.19 91 ASP A C 1
ATOM 750 O O . ASP A 1 91 ? -11.558 -8.234 12.395 1.00 83.19 91 ASP A O 1
ATOM 754 N N . LEU A 1 92 ? -13.143 -6.654 12.166 1.00 82.50 92 LEU A N 1
ATOM 755 C CA . LEU A 1 92 ? -12.557 -6.066 10.956 1.00 82.50 92 LEU A CA 1
ATOM 756 C C . LEU A 1 92 ? -11.128 -5.561 11.202 1.00 82.50 92 LEU A C 1
ATOM 758 O O . LEU A 1 92 ? -10.240 -5.769 10.380 1.00 82.50 92 LEU A O 1
ATOM 762 N N . SER A 1 93 ? -10.857 -4.961 12.365 1.00 84.38 93 SER A N 1
ATOM 763 C CA . SER A 1 93 ? -9.501 -4.531 12.728 1.00 84.38 93 SER A CA 1
ATOM 764 C C . SER A 1 93 ? -8.515 -5.704 12.849 1.00 84.38 93 SER A C 1
ATOM 766 O O . SER A 1 93 ? -7.358 -5.576 12.436 1.00 84.38 93 SER A O 1
ATOM 768 N N . LYS A 1 94 ? -8.950 -6.865 13.364 1.00 84.38 94 LYS A N 1
ATOM 769 C CA . LYS A 1 94 ? -8.116 -8.081 13.368 1.00 84.38 94 LYS A CA 1
ATOM 770 C C . LYS A 1 94 ? -7.862 -8.577 11.947 1.00 84.38 94 LYS A C 1
ATOM 772 O O . LYS A 1 94 ? -6.720 -8.902 11.632 1.00 84.38 94 LYS A O 1
ATOM 777 N N . GLN A 1 95 ? -8.895 -8.603 11.104 1.00 87.31 95 GLN A N 1
ATOM 778 C CA . GLN A 1 95 ? -8.779 -9.005 9.703 1.00 87.31 95 GLN A CA 1
ATOM 779 C C . GLN A 1 95 ? -7.798 -8.106 8.945 1.00 87.31 95 GLN A C 1
ATOM 781 O O . GLN A 1 95 ? -6.899 -8.614 8.280 1.00 87.31 95 GLN A O 1
ATOM 786 N N . LEU A 1 96 ? -7.900 -6.787 9.124 1.00 88.94 96 LEU A N 1
ATOM 787 C CA . LEU A 1 96 ? -6.972 -5.820 8.544 1.00 88.94 96 LEU A CA 1
ATOM 788 C C . LEU A 1 96 ? -5.530 -6.084 8.997 1.00 88.94 96 LEU A C 1
ATOM 790 O O . LEU A 1 96 ? -4.599 -6.033 8.195 1.00 88.94 96 LEU A O 1
ATOM 794 N N . SER A 1 97 ? -5.328 -6.397 10.282 1.00 87.00 97 SER A N 1
ATOM 795 C CA . SER A 1 97 ? -4.000 -6.738 10.794 1.00 87.00 97 SER A CA 1
ATOM 796 C C . SER A 1 97 ? -3.440 -8.012 10.163 1.00 87.00 97 SER A C 1
ATOM 798 O O . SER A 1 97 ? -2.230 -8.083 9.962 1.00 87.00 97 SER A O 1
ATOM 800 N N . GLU A 1 98 ? -4.277 -9.012 9.891 1.00 88.19 98 GLU A N 1
ATOM 801 C CA . GLU A 1 98 ? -3.846 -10.259 9.260 1.00 88.19 98 GLU A CA 1
ATOM 802 C C . GLU A 1 98 ? -3.525 -10.048 7.779 1.00 88.19 98 GLU A C 1
ATOM 804 O O . GLU A 1 98 ? -2.453 -10.433 7.319 1.00 88.19 98 GLU A O 1
ATOM 809 N N . GLN A 1 99 ? -4.375 -9.315 7.060 1.00 90.56 99 GLN A N 1
ATOM 810 C CA . GLN A 1 99 ? -4.096 -8.883 5.690 1.00 90.56 99 GLN A CA 1
ATOM 811 C C . GLN A 1 99 ? -2.799 -8.074 5.607 1.00 90.56 99 GLN A C 1
ATOM 813 O O . GLN A 1 99 ? -2.005 -8.288 4.697 1.00 90.56 99 GLN A O 1
ATOM 818 N N . GLY A 1 100 ? -2.522 -7.207 6.586 1.00 90.25 100 GLY A N 1
ATOM 819 C CA . GLY A 1 100 ? -1.259 -6.473 6.664 1.00 90.25 100 GLY A CA 1
ATOM 820 C C . GLY A 1 100 ? -0.031 -7.390 6.727 1.00 90.25 100 GLY A C 1
ATOM 821 O O . GLY A 1 100 ? 0.979 -7.100 6.085 1.00 90.25 100 GLY A O 1
ATOM 822 N N . LYS A 1 101 ? -0.118 -8.529 7.430 1.00 89.62 101 LYS A N 1
ATOM 823 C CA . LYS A 1 101 ? 0.958 -9.535 7.449 1.00 89.62 101 LYS A CA 1
ATOM 824 C C . LYS A 1 101 ? 1.095 -10.250 6.111 1.00 89.62 101 LYS A C 1
ATOM 826 O O . LYS A 1 101 ? 2.218 -10.487 5.683 1.00 89.62 101 LYS A O 1
ATOM 831 N N . ILE A 1 102 ? -0.019 -10.561 5.449 1.00 93.75 102 ILE A N 1
ATOM 832 C CA . ILE A 1 102 ? -0.010 -11.185 4.118 1.00 93.75 102 ILE A CA 1
ATOM 833 C C . ILE A 1 102 ? 0.639 -10.238 3.101 1.00 93.75 102 ILE A C 1
ATOM 835 O O . ILE A 1 102 ? 1.529 -10.654 2.363 1.00 93.75 102 ILE A O 1
ATOM 839 N N . VAL A 1 103 ? 0.277 -8.950 3.114 1.00 94.31 103 VAL A N 1
ATOM 840 C CA . VAL A 1 103 ? 0.923 -7.922 2.281 1.00 94.31 103 VAL A CA 1
ATOM 841 C C . VAL A 1 103 ? 2.419 -7.855 2.584 1.00 94.31 103 VAL A C 1
ATOM 843 O O . VAL A 1 103 ? 3.233 -7.826 1.663 1.00 94.31 103 VAL A O 1
ATOM 846 N N . ALA A 1 104 ? 2.799 -7.873 3.865 1.00 91.62 104 ALA A N 1
ATOM 847 C CA . ALA A 1 104 ? 4.203 -7.880 4.257 1.00 91.62 104 ALA A CA 1
ATOM 848 C C . ALA A 1 104 ? 4.929 -9.112 3.704 1.00 91.62 104 ALA A C 1
ATOM 850 O O . ALA A 1 104 ? 5.995 -8.967 3.116 1.00 91.62 104 ALA A O 1
ATOM 851 N N . GLN A 1 105 ? 4.332 -10.299 3.815 1.00 92.94 105 GLN A N 1
ATOM 852 C CA . GLN A 1 105 ? 4.866 -11.537 3.258 1.00 92.94 105 GLN A CA 1
ATOM 853 C C . GLN A 1 105 ? 5.082 -11.438 1.746 1.00 92.94 105 GLN A C 1
ATOM 855 O O . GLN A 1 105 ? 6.198 -11.667 1.284 1.00 92.94 105 GLN A O 1
ATOM 860 N N . LYS A 1 106 ? 4.058 -11.038 0.986 1.00 94.69 106 LYS A N 1
ATOM 861 C CA . LYS A 1 106 ? 4.147 -10.906 -0.477 1.00 94.69 106 LYS A CA 1
ATOM 862 C C . LYS A 1 106 ? 5.170 -9.869 -0.911 1.00 94.69 106 LYS A C 1
ATOM 864 O O . LYS A 1 106 ? 5.935 -10.106 -1.842 1.00 94.69 106 LYS A O 1
ATOM 869 N N . TYR A 1 107 ? 5.264 -8.762 -0.183 1.00 92.62 107 TYR A N 1
ATOM 870 C CA . TYR A 1 107 ? 6.303 -7.772 -0.425 1.00 92.62 107 TYR A CA 1
ATOM 871 C C . TYR A 1 107 ? 7.711 -8.321 -0.141 1.00 92.62 107 TYR A C 1
ATOM 873 O O . TYR A 1 107 ? 8.638 -8.078 -0.910 1.00 92.62 107 TYR A O 1
ATOM 881 N N . GLY A 1 108 ? 7.879 -9.105 0.927 1.00 89.69 108 GLY A N 1
ATOM 882 C CA . GLY A 1 108 ? 9.136 -9.790 1.231 1.00 89.69 108 GLY A CA 1
ATOM 883 C C . GLY A 1 108 ? 9.535 -10.810 0.163 1.00 89.69 108 GLY A C 1
ATOM 884 O O . GLY A 1 108 ? 10.692 -10.839 -0.251 1.00 89.69 108 GLY A O 1
ATOM 885 N N . GLU A 1 109 ? 8.578 -11.608 -0.318 1.00 90.44 109 GLU A N 1
ATOM 886 C CA . GLU A 1 109 ? 8.774 -12.557 -1.423 1.00 90.44 109 GLU A CA 1
ATOM 887 C C . GLU A 1 109 ? 9.251 -11.838 -2.692 1.00 90.44 109 GLU A C 1
ATOM 889 O O . GLU A 1 109 ? 10.221 -12.276 -3.314 1.00 90.44 109 GLU A O 1
ATOM 894 N N . LEU A 1 110 ? 8.632 -10.701 -3.028 1.00 90.06 110 LEU A N 1
ATOM 895 C CA . LEU A 1 110 ? 9.037 -9.870 -4.161 1.00 90.06 110 LEU A CA 1
ATOM 896 C C . LEU A 1 110 ? 10.476 -9.358 -4.010 1.00 90.06 110 LEU A C 1
ATOM 898 O O . LEU A 1 110 ? 11.280 -9.511 -4.927 1.00 90.06 110 LEU A O 1
ATOM 902 N N . ILE A 1 111 ? 10.823 -8.801 -2.843 1.00 86.81 111 ILE A N 1
ATOM 903 C CA . ILE A 1 111 ? 12.175 -8.292 -2.557 1.00 86.81 111 ILE A CA 1
ATOM 904 C C . ILE A 1 111 ? 13.237 -9.381 -2.760 1.00 86.81 111 ILE A C 1
ATOM 906 O O . ILE A 1 111 ? 14.301 -9.117 -3.320 1.00 86.81 111 ILE A O 1
ATOM 910 N N . LEU A 1 112 ? 12.969 -10.601 -2.287 1.00 85.75 112 LEU A N 1
ATOM 911 C CA . LEU A 1 112 ? 13.915 -11.712 -2.385 1.00 85.75 112 LEU A CA 1
ATOM 912 C C . LEU A 1 112 ? 14.071 -12.217 -3.827 1.00 85.75 112 LEU A C 1
ATOM 914 O O . LEU A 1 112 ? 15.173 -12.607 -4.218 1.00 85.75 112 LEU A O 1
ATOM 918 N N . LYS A 1 113 ? 12.987 -12.210 -4.611 1.00 84.75 113 LYS A N 1
ATOM 919 C CA . LYS A 1 113 ? 12.968 -12.702 -5.997 1.00 84.75 113 LYS A CA 1
ATOM 920 C C . LYS A 1 113 ? 13.572 -11.726 -6.997 1.00 84.75 113 LYS A C 1
ATOM 922 O O . LYS A 1 113 ? 14.321 -12.162 -7.865 1.00 84.75 113 LYS A O 1
ATOM 927 N N . GLU A 1 114 ? 13.328 -10.427 -6.838 1.00 78.94 114 GLU A N 1
ATOM 928 C CA . GLU A 1 114 ? 13.849 -9.391 -7.745 1.00 78.94 114 GLU A CA 1
ATOM 929 C C . GLU A 1 114 ? 15.362 -9.143 -7.591 1.00 78.94 114 GLU A C 1
ATOM 931 O O . GLU A 1 114 ? 15.910 -8.248 -8.224 1.00 78.94 114 GLU A O 1
ATOM 936 N N . ARG A 1 115 ? 16.054 -9.984 -6.798 1.00 62.56 115 ARG A N 1
A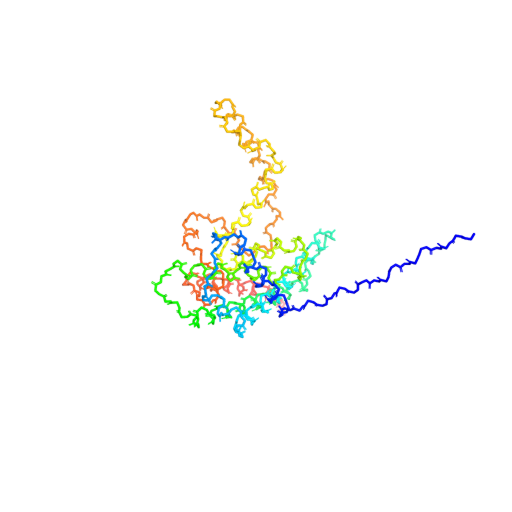TOM 937 C CA . ARG A 1 115 ? 17.516 -10.155 -6.743 1.00 62.56 115 ARG A CA 1
ATOM 938 C C . ARG A 1 115 ? 18.249 -8.812 -6.868 1.00 62.56 115 ARG A C 1
ATOM 940 O O . ARG A 1 115 ? 18.904 -8.537 -7.867 1.00 62.56 115 ARG A O 1
ATOM 947 N N . ILE A 1 116 ? 18.121 -7.996 -5.821 1.00 59.94 116 ILE A N 1
ATOM 948 C CA . ILE A 1 116 ? 18.753 -6.678 -5.650 1.00 59.94 116 ILE A CA 1
ATOM 949 C C . ILE A 1 116 ? 20.229 -6.743 -6.081 1.00 59.94 116 ILE A C 1
ATOM 951 O O . ILE A 1 116 ? 21.066 -7.313 -5.375 1.00 59.94 116 ILE A O 1
ATOM 955 N N . PHE A 1 117 ? 20.568 -6.191 -7.249 1.00 55.59 117 PHE A N 1
ATOM 956 C CA . PHE A 1 117 ? 21.931 -6.217 -7.773 1.00 55.59 117 PHE A CA 1
ATOM 957 C C . PHE A 1 117 ? 22.399 -4.845 -8.280 1.00 55.59 117 PHE A C 1
ATOM 959 O O . PHE A 1 117 ? 21.893 -4.291 -9.248 1.00 55.59 117 PHE A O 1
ATOM 966 N N . ARG A 1 118 ? 23.533 -4.438 -7.687 1.00 55.91 118 ARG A N 1
ATOM 967 C CA . ARG A 1 118 ? 24.610 -3.534 -8.146 1.00 55.91 118 ARG A CA 1
ATOM 968 C C . ARG A 1 118 ? 24.532 -2.042 -7.789 1.00 55.91 118 ARG A C 1
ATOM 970 O O . ARG A 1 118 ? 25.611 -1.496 -7.557 1.00 55.91 118 ARG A O 1
ATOM 977 N N . LYS A 1 119 ? 23.367 -1.378 -7.682 1.00 66.25 119 LYS A N 1
ATOM 978 C CA . LYS A 1 119 ? 23.286 0.059 -7.304 1.00 66.25 119 LYS A CA 1
ATOM 979 C C . LYS A 1 119 ? 22.007 0.430 -6.535 1.00 66.25 119 LYS A C 1
ATOM 981 O O . LYS A 1 119 ? 20.918 0.373 -7.090 1.00 66.25 119 LYS A O 1
ATOM 986 N N . ASN A 1 120 ? 22.170 0.987 -5.329 1.00 73.94 120 ASN A N 1
ATOM 987 C CA . ASN A 1 120 ? 21.073 1.407 -4.436 1.00 73.94 120 ASN A CA 1
ATOM 988 C C . ASN A 1 120 ? 20.006 2.318 -5.087 1.00 73.94 120 ASN A C 1
ATOM 990 O O . ASN A 1 120 ? 18.859 2.322 -4.649 1.00 73.94 120 ASN A O 1
ATOM 994 N N . GLN A 1 121 ? 20.374 3.119 -6.095 1.00 79.44 121 GLN A N 1
ATOM 995 C CA . GLN A 1 121 ? 19.446 4.050 -6.747 1.00 79.44 121 GLN A CA 1
ATOM 996 C C . GLN A 1 121 ? 18.456 3.345 -7.681 1.00 79.44 121 GLN A C 1
ATOM 998 O O . GLN A 1 121 ? 17.303 3.764 -7.766 1.00 79.44 121 GLN A O 1
ATOM 1003 N N . ASP A 1 122 ? 18.887 2.290 -8.373 1.00 79.31 122 ASP A N 1
ATOM 1004 C CA . ASP A 1 122 ? 18.031 1.562 -9.314 1.00 79.31 122 ASP A CA 1
ATOM 1005 C C . ASP A 1 122 ? 16.964 0.772 -8.549 1.00 79.31 122 ASP A C 1
ATOM 1007 O O . ASP A 1 122 ? 15.789 0.814 -8.912 1.00 79.31 122 ASP A O 1
ATOM 1011 N N . ASP A 1 123 ? 17.348 0.176 -7.417 1.00 82.88 123 ASP A N 1
ATOM 1012 C CA . ASP A 1 123 ? 16.423 -0.484 -6.492 1.00 82.88 123 ASP A CA 1
ATOM 1013 C C . ASP A 1 123 ? 15.418 0.511 -5.909 1.00 82.88 123 ASP A C 1
ATOM 1015 O O . ASP A 1 123 ? 14.214 0.252 -5.882 1.00 82.88 123 ASP A O 1
ATOM 1019 N N . GLN A 1 124 ? 15.893 1.686 -5.479 1.00 84.06 124 GLN A N 1
ATOM 1020 C CA . GLN A 1 124 ? 15.008 2.738 -4.993 1.00 84.06 124 GLN A CA 1
ATOM 1021 C C . GLN A 1 124 ? 13.998 3.134 -6.074 1.00 84.06 124 GLN A C 1
ATOM 1023 O O . GLN A 1 124 ? 12.802 3.162 -5.801 1.00 84.06 124 GLN A O 1
ATOM 1028 N N . ASN A 1 125 ? 14.454 3.400 -7.299 1.00 85.75 125 ASN A N 1
ATOM 1029 C CA . ASN A 1 125 ? 13.571 3.769 -8.403 1.00 85.75 125 ASN A CA 1
ATOM 1030 C C . ASN A 1 125 ? 12.556 2.657 -8.703 1.00 85.75 125 ASN A C 1
ATOM 1032 O O . ASN A 1 125 ? 11.387 2.951 -8.946 1.00 85.75 125 ASN A O 1
ATOM 1036 N N . PHE A 1 126 ? 12.975 1.391 -8.650 1.00 88.25 126 PHE A N 1
ATOM 1037 C CA . PHE A 1 126 ? 12.107 0.234 -8.847 1.00 88.25 126 PHE A CA 1
ATOM 1038 C C . PHE A 1 126 ? 10.995 0.163 -7.795 1.00 88.25 126 PHE A C 1
ATOM 1040 O O . PHE A 1 126 ? 9.817 0.198 -8.149 1.00 88.25 126 PHE A O 1
ATOM 1047 N N . PHE A 1 127 ? 11.335 0.152 -6.503 1.00 87.69 127 PHE A N 1
ATOM 1048 C CA . PHE A 1 127 ? 10.329 0.061 -5.440 1.00 87.69 127 PHE A CA 1
ATOM 1049 C C . PHE A 1 127 ? 9.441 1.308 -5.357 1.00 87.69 127 PHE A C 1
ATOM 1051 O O . PHE A 1 127 ? 8.244 1.196 -5.096 1.00 87.69 127 PHE A O 1
ATOM 1058 N N . GLU A 1 128 ? 9.979 2.494 -5.643 1.00 88.06 128 GLU A N 1
ATOM 1059 C CA . GLU A 1 128 ? 9.182 3.719 -5.748 1.00 88.06 128 GLU A CA 1
ATOM 1060 C C . GLU A 1 128 ? 8.179 3.644 -6.908 1.00 88.06 128 GLU A C 1
ATOM 1062 O O . GLU A 1 128 ? 7.021 4.038 -6.745 1.00 88.06 128 GLU A O 1
ATOM 1067 N N . THR A 1 129 ? 8.592 3.066 -8.042 1.00 91.00 129 THR A N 1
ATOM 1068 C CA . THR A 1 129 ? 7.709 2.813 -9.190 1.00 91.00 129 THR A CA 1
ATOM 1069 C C . THR A 1 129 ? 6.612 1.819 -8.826 1.00 91.00 129 THR A C 1
ATOM 1071 O O . THR A 1 129 ? 5.460 2.056 -9.172 1.00 91.00 129 THR A O 1
ATOM 1074 N N . ILE A 1 130 ? 6.919 0.764 -8.063 1.00 92.12 130 ILE A N 1
ATOM 1075 C CA . ILE A 1 130 ? 5.914 -0.200 -7.588 1.00 92.12 130 ILE A CA 1
ATOM 1076 C C . ILE A 1 130 ? 4.847 0.493 -6.738 1.00 92.12 130 ILE A C 1
ATOM 1078 O O . ILE A 1 130 ? 3.657 0.316 -6.989 1.00 92.12 130 ILE A O 1
ATOM 1082 N N . ILE A 1 131 ? 5.254 1.303 -5.755 1.00 91.19 131 ILE A N 1
ATOM 1083 C CA . ILE A 1 131 ? 4.316 2.018 -4.874 1.00 91.19 131 ILE A CA 1
ATOM 1084 C C . ILE A 1 131 ? 3.413 2.941 -5.699 1.00 91.19 131 ILE A C 1
ATOM 1086 O O . ILE A 1 131 ? 2.196 2.950 -5.512 1.00 91.19 131 ILE A O 1
ATOM 1090 N N . TYR A 1 132 ? 4.004 3.699 -6.626 1.00 91.31 132 TYR A N 1
ATOM 1091 C CA . TYR A 1 132 ? 3.262 4.575 -7.529 1.00 91.31 132 TYR A CA 1
ATOM 1092 C C . TYR A 1 132 ? 2.287 3.793 -8.420 1.00 91.31 132 TYR A C 1
ATOM 1094 O O . TYR A 1 132 ? 1.130 4.187 -8.579 1.00 91.31 132 TYR A O 1
ATOM 1102 N N . PHE A 1 133 ? 2.733 2.664 -8.964 1.00 94.81 133 PHE A N 1
ATOM 1103 C CA . PHE A 1 133 ? 1.928 1.830 -9.841 1.00 94.81 133 PHE A CA 1
ATOM 1104 C C . PHE A 1 133 ? 0.740 1.209 -9.113 1.00 94.81 133 PHE A C 1
ATOM 1106 O O . PHE A 1 133 ? -0.369 1.257 -9.630 1.00 94.81 133 PHE A O 1
ATOM 1113 N N . ILE A 1 134 ? 0.925 0.715 -7.885 1.00 95.69 134 ILE A N 1
ATOM 1114 C CA . ILE A 1 134 ? -0.172 0.188 -7.060 1.00 95.69 134 ILE A CA 1
ATOM 1115 C C . ILE A 1 134 ? -1.280 1.237 -6.911 1.00 95.69 134 ILE A C 1
ATOM 1117 O O . ILE A 1 134 ? -2.451 0.928 -7.113 1.00 95.69 134 ILE A O 1
ATOM 1121 N N . VAL A 1 135 ? -0.931 2.495 -6.624 1.00 93.12 135 VAL A N 1
ATOM 1122 C CA . VAL A 1 135 ? -1.920 3.582 -6.530 1.00 93.12 135 VAL A CA 1
ATOM 1123 C C . VAL A 1 135 ? -2.680 3.755 -7.848 1.00 93.12 135 VAL A C 1
ATOM 1125 O O . VAL A 1 135 ? -3.906 3.860 -7.837 1.00 93.12 135 VAL A O 1
ATOM 1128 N N . LYS A 1 136 ? -1.976 3.763 -8.988 1.00 93.94 136 LYS A N 1
ATOM 1129 C CA . LYS A 1 136 ? -2.585 3.875 -10.325 1.00 93.94 136 LYS A CA 1
ATOM 1130 C C . LYS A 1 136 ? -3.537 2.714 -10.621 1.00 93.94 136 LYS A C 1
ATOM 1132 O O . LYS A 1 136 ? -4.670 2.962 -11.021 1.00 93.94 136 LYS A O 1
ATOM 1137 N N . VAL A 1 137 ? -3.111 1.485 -10.339 1.00 96.12 137 VAL A N 1
ATOM 1138 C CA . VAL A 1 137 ? -3.895 0.261 -10.552 1.00 96.12 137 VAL A CA 1
ATOM 1139 C C . VAL A 1 137 ? -5.149 0.234 -9.684 1.00 96.12 137 VAL A C 1
ATOM 1141 O O . VAL A 1 137 ? -6.203 -0.215 -10.130 1.00 96.12 137 VAL A O 1
ATOM 1144 N N . LEU A 1 138 ? -5.073 0.725 -8.451 1.00 95.25 138 LEU A N 1
ATOM 1145 C CA . LEU A 1 138 ? -6.215 0.715 -7.540 1.00 95.25 138 LEU A CA 1
ATOM 1146 C C . LEU A 1 138 ? -7.142 1.922 -7.720 1.00 95.25 138 LEU A C 1
ATOM 1148 O O . LEU A 1 138 ? -8.293 1.868 -7.298 1.00 95.25 138 LEU A O 1
ATOM 1152 N N . LYS A 1 139 ? -6.689 2.989 -8.385 1.00 94.25 139 LYS A N 1
ATOM 1153 C CA . LYS A 1 139 ? -7.451 4.229 -8.589 1.00 94.25 139 LYS A CA 1
ATOM 1154 C C . LYS A 1 139 ? -8.887 4.022 -9.102 1.00 94.25 139 LYS A C 1
ATOM 1156 O O . LYS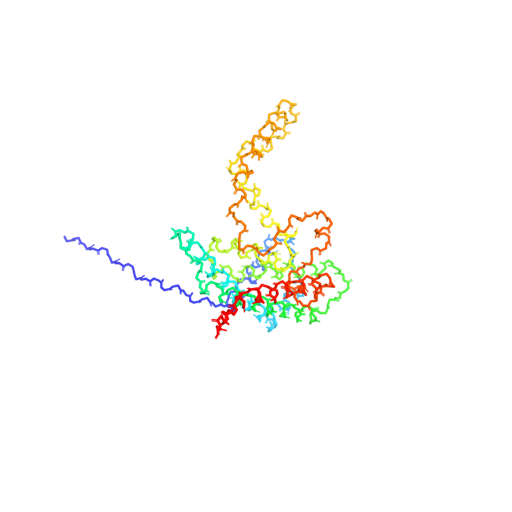 A 1 139 ? -9.764 4.699 -8.575 1.00 94.25 139 LYS A O 1
ATOM 1161 N N . PRO A 1 140 ? -9.178 3.131 -10.072 1.00 94.31 140 PRO A N 1
ATOM 1162 C CA . PRO A 1 140 ? -10.548 2.934 -10.553 1.00 94.31 140 PRO A CA 1
ATOM 1163 C C . PRO A 1 140 ? -11.486 2.282 -9.528 1.00 94.31 140 PRO A C 1
ATOM 1165 O O . PRO A 1 140 ? -12.698 2.347 -9.701 1.00 94.31 140 PRO A O 1
ATOM 1168 N N . ALA A 1 141 ? -10.946 1.645 -8.484 1.00 93.31 141 ALA A N 1
ATOM 1169 C CA . ALA A 1 141 ? -11.726 0.922 -7.483 1.00 93.31 141 ALA A CA 1
ATOM 1170 C C . ALA A 1 141 ? -12.186 1.787 -6.298 1.00 93.31 141 ALA A C 1
ATOM 1172 O O . ALA A 1 141 ? -12.988 1.322 -5.491 1.00 93.31 141 ALA A O 1
ATOM 1173 N N . PHE A 1 142 ? -11.661 3.009 -6.163 1.00 92.38 142 PHE A N 1
ATOM 1174 C CA . PHE A 1 142 ? -11.865 3.852 -4.985 1.00 92.38 142 PHE A CA 1
ATOM 1175 C C . PHE A 1 142 ? -12.292 5.268 -5.367 1.00 92.38 142 PHE A C 1
ATOM 1177 O O . PHE A 1 142 ? -11.779 5.869 -6.312 1.00 92.38 142 PHE A O 1
ATOM 1184 N N . ASP A 1 143 ? -13.185 5.849 -4.567 1.00 91.50 143 ASP A N 1
ATOM 1185 C CA . ASP A 1 143 ? -13.585 7.243 -4.737 1.00 91.50 143 ASP A CA 1
ATOM 1186 C C . ASP A 1 143 ? -12.432 8.198 -4.402 1.00 91.50 143 ASP A C 1
ATOM 1188 O O . ASP A 1 143 ? -11.549 7.902 -3.597 1.00 91.50 143 ASP A O 1
ATOM 1192 N N . ARG A 1 144 ? -12.477 9.427 -4.927 1.00 87.25 144 ARG A N 1
ATOM 1193 C CA . ARG A 1 144 ? -11.454 10.459 -4.670 1.00 87.25 144 ARG A CA 1
ATOM 1194 C C . ARG A 1 144 ? -11.058 10.649 -3.187 1.00 87.25 144 ARG A C 1
ATOM 1196 O O . ARG A 1 144 ? -9.859 10.746 -2.930 1.00 87.25 144 ARG A O 1
ATOM 1203 N N . PRO A 1 145 ? -11.978 10.728 -2.201 1.00 88.19 145 PRO A N 1
ATOM 1204 C CA . PRO A 1 145 ? -11.589 10.817 -0.790 1.00 88.19 145 PRO A CA 1
ATOM 1205 C C . PRO A 1 145 ? -10.932 9.536 -0.258 1.00 88.19 145 PRO A C 1
ATOM 1207 O O . PRO A 1 145 ? -10.047 9.620 0.590 1.00 88.19 145 PRO A O 1
ATOM 1210 N N . GLN A 1 146 ? -11.346 8.365 -0.747 1.00 89.31 146 GLN A N 1
ATOM 1211 C CA . GLN A 1 146 ? -10.753 7.078 -0.377 1.00 89.31 146 GLN A CA 1
ATOM 1212 C C . GLN A 1 146 ? -9.356 6.925 -0.988 1.00 89.31 146 GLN A C 1
ATOM 1214 O O . GLN A 1 146 ? -8.465 6.401 -0.331 1.00 89.31 146 GLN A O 1
ATOM 1219 N N . LEU A 1 1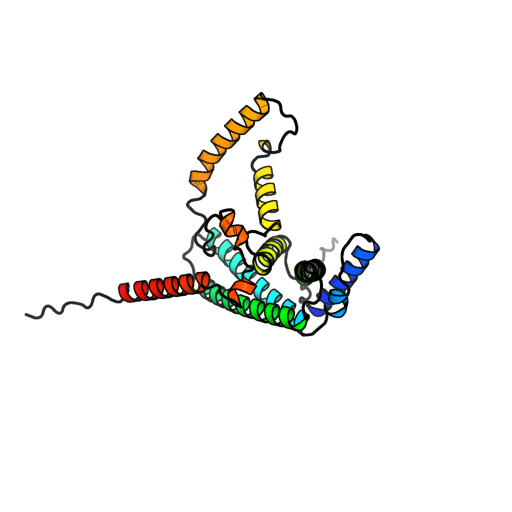47 ? -9.139 7.456 -2.195 1.00 89.12 147 LEU A N 1
ATOM 1220 C CA . LEU A 1 147 ? -7.847 7.440 -2.876 1.00 89.12 147 LEU A CA 1
ATOM 1221 C C . LEU A 1 147 ? -6.771 8.212 -2.104 1.00 89.12 147 LEU A C 1
ATOM 1223 O O . LEU A 1 147 ? -5.659 7.721 -1.962 1.00 89.12 147 LEU A O 1
ATOM 1227 N N . ILE A 1 148 ? -7.101 9.386 -1.554 1.00 87.75 148 ILE A N 1
ATOM 1228 C CA . ILE A 1 148 ? -6.156 10.165 -0.730 1.00 87.75 148 ILE A CA 1
ATOM 1229 C C . ILE A 1 148 ? -5.722 9.346 0.490 1.00 87.75 148 ILE A C 1
ATOM 1231 O O . ILE A 1 148 ? -4.537 9.247 0.800 1.00 87.75 148 ILE A O 1
ATOM 1235 N N . MET A 1 149 ? -6.689 8.723 1.162 1.00 87.25 149 MET A N 1
ATOM 1236 C CA . MET A 1 149 ? -6.432 7.870 2.317 1.00 87.25 149 MET A CA 1
ATOM 1237 C C . MET A 1 149 ? -5.589 6.644 1.939 1.00 87.25 149 MET A C 1
ATOM 1239 O O . MET A 1 149 ? -4.669 6.281 2.669 1.00 87.25 149 MET A O 1
ATOM 1243 N N . LEU A 1 150 ? -5.875 6.031 0.788 1.00 89.56 150 LEU A N 1
ATOM 1244 C CA . LEU A 1 150 ? -5.113 4.911 0.248 1.00 89.56 150 LEU A CA 1
ATOM 1245 C C . LEU A 1 150 ? -3.661 5.309 -0.042 1.00 89.56 150 LEU A C 1
ATOM 1247 O O . LEU A 1 150 ? -2.741 4.608 0.365 1.00 89.56 150 LEU A O 1
ATOM 1251 N N . GLU A 1 151 ? -3.438 6.444 -0.702 1.00 88.94 151 GLU A N 1
ATOM 1252 C CA . GLU A 1 151 ? -2.096 6.956 -0.983 1.00 88.94 151 GLU A CA 1
ATOM 1253 C C . GLU A 1 151 ? -1.301 7.208 0.302 1.00 88.94 151 GLU A C 1
ATOM 1255 O O . GLU A 1 151 ? -0.133 6.821 0.399 1.00 88.94 151 GLU A O 1
ATOM 1260 N N . GLU A 1 152 ? -1.911 7.848 1.302 1.00 86.75 152 GLU A N 1
ATOM 1261 C CA . GLU A 1 152 ? -1.275 8.077 2.602 1.00 86.75 152 GLU A CA 1
ATOM 1262 C C . GLU A 1 152 ? -0.937 6.760 3.305 1.00 86.75 152 GLU A C 1
ATOM 1264 O O . GLU A 1 152 ? 0.151 6.624 3.871 1.00 86.75 152 GLU A O 1
ATOM 1269 N N . GLU A 1 153 ? -1.834 5.778 3.237 1.00 88.00 153 GLU A N 1
ATOM 1270 C CA . GLU A 1 153 ? -1.636 4.476 3.854 1.00 88.00 153 GLU A CA 1
ATOM 1271 C C . GLU A 1 153 ? -0.550 3.655 3.155 1.00 88.00 153 GLU A C 1
ATOM 1273 O O . GLU A 1 153 ? 0.310 3.090 3.828 1.00 88.00 153 GLU A O 1
ATOM 1278 N N . LEU A 1 154 ? -0.519 3.615 1.822 1.00 89.69 154 LEU A N 1
ATOM 1279 C CA . LEU A 1 154 ? 0.529 2.911 1.081 1.00 89.69 154 LEU A CA 1
ATOM 1280 C C . LEU A 1 154 ? 1.895 3.548 1.346 1.00 89.69 154 LEU A C 1
ATOM 1282 O O . LEU A 1 154 ? 2.854 2.848 1.670 1.00 89.69 154 LEU A O 1
ATOM 1286 N N . ASN A 1 155 ? 1.985 4.880 1.336 1.00 86.44 155 ASN A N 1
ATOM 1287 C CA . ASN A 1 155 ? 3.216 5.568 1.725 1.00 86.44 155 ASN A CA 1
ATOM 1288 C C . ASN A 1 155 ? 3.644 5.200 3.152 1.00 86.44 155 ASN A C 1
ATOM 1290 O O . ASN A 1 155 ? 4.825 4.943 3.403 1.00 86.44 155 ASN A O 1
ATOM 1294 N N . ARG A 1 156 ? 2.693 5.119 4.089 1.00 86.94 156 ARG A N 1
ATOM 1295 C CA . ARG A 1 156 ? 2.964 4.672 5.455 1.00 86.94 156 ARG A CA 1
ATOM 1296 C C . ARG A 1 156 ? 3.441 3.221 5.495 1.00 86.94 156 ARG A C 1
ATOM 1298 O O . ARG A 1 156 ? 4.410 2.957 6.200 1.00 86.94 156 ARG A O 1
ATOM 1305 N N . LEU A 1 157 ? 2.795 2.297 4.787 1.00 87.12 157 LEU A N 1
ATOM 1306 C CA . LEU A 1 157 ? 3.125 0.869 4.783 1.00 87.12 157 LEU A CA 1
ATOM 1307 C C . LEU A 1 157 ? 4.506 0.605 4.183 1.00 87.12 157 LEU A C 1
ATOM 1309 O O . LEU A 1 157 ? 5.318 -0.087 4.797 1.00 87.12 157 LEU A O 1
ATOM 1313 N N . PHE A 1 158 ? 4.808 1.195 3.030 1.00 86.50 158 PHE A N 1
ATOM 1314 C CA . PHE A 1 158 ? 6.054 0.935 2.312 1.00 86.50 158 PHE A CA 1
ATOM 1315 C C . PHE A 1 158 ? 7.241 1.761 2.810 1.00 86.50 158 PHE A C 1
ATOM 1317 O O . PHE A 1 158 ? 8.365 1.275 2.765 1.00 86.50 158 PHE A O 1
ATOM 1324 N N . ARG A 1 159 ? 7.024 2.984 3.316 1.00 79.62 159 ARG A N 1
ATOM 1325 C CA . ARG A 1 159 ? 8.120 3.899 3.705 1.00 79.62 159 ARG A CA 1
ATOM 1326 C C . ARG A 1 159 ? 8.159 4.215 5.196 1.00 79.62 159 ARG A C 1
ATOM 1328 O O . ARG A 1 159 ? 9.157 4.719 5.698 1.00 79.62 159 ARG A O 1
ATOM 1335 N N . GLY A 1 160 ? 7.086 3.925 5.924 1.00 74.44 160 GLY A N 1
ATOM 1336 C CA . GLY A 1 160 ? 6.918 4.345 7.310 1.00 74.44 160 GLY A CA 1
ATOM 1337 C C . GLY A 1 160 ? 6.373 5.767 7.449 1.00 74.44 160 GLY A C 1
ATOM 1338 O O . GLY A 1 160 ? 6.412 6.598 6.543 1.00 74.44 160 GLY A O 1
ATOM 1339 N N . THR A 1 161 ? 5.869 6.070 8.643 1.00 59.28 161 THR A N 1
ATOM 1340 C CA . THR A 1 161 ? 5.216 7.350 8.977 1.00 59.28 161 THR A CA 1
ATOM 1341 C C . THR A 1 161 ? 6.152 8.555 8.842 1.00 59.28 161 THR A C 1
ATOM 1343 O O . THR A 1 161 ? 5.722 9.643 8.466 1.00 59.28 161 THR A O 1
ATOM 1346 N N . ALA A 1 162 ? 7.453 8.369 9.088 1.00 52.16 162 ALA A N 1
ATOM 1347 C CA . ALA A 1 162 ? 8.463 9.420 8.946 1.00 52.16 162 ALA A CA 1
ATOM 1348 C C . ALA A 1 162 ? 8.668 9.880 7.490 1.00 52.16 162 ALA A C 1
ATOM 1350 O O . ALA A 1 162 ? 9.166 10.986 7.259 1.00 52.16 162 ALA A O 1
ATOM 1351 N N . PHE A 1 163 ? 8.260 9.061 6.520 1.00 55.66 163 PHE A N 1
ATOM 1352 C CA . PHE A 1 163 ? 8.427 9.303 5.089 1.00 55.66 163 PHE A CA 1
ATOM 1353 C C . PHE A 1 163 ? 7.091 9.465 4.356 1.00 55.66 163 PHE A C 1
ATOM 1355 O O . PHE A 1 163 ? 7.074 9.554 3.131 1.00 55.66 163 PHE A O 1
ATOM 1362 N N . ASN A 1 164 ? 5.982 9.614 5.092 1.00 60.00 164 ASN A N 1
ATOM 1363 C CA . ASN A 1 164 ? 4.672 9.907 4.520 1.00 60.00 164 ASN A CA 1
ATOM 1364 C C . ASN A 1 164 ? 4.602 11.369 4.035 1.00 60.00 164 ASN A C 1
ATOM 1366 O O . ASN A 1 164 ? 4.181 12.287 4.747 1.00 60.00 164 ASN A O 1
ATOM 1370 N N . ILE A 1 165 ? 5.133 11.619 2.834 1.00 61.88 165 ILE A N 1
ATOM 1371 C CA . ILE A 1 165 ? 5.181 12.953 2.219 1.00 61.88 165 ILE A CA 1
ATOM 1372 C C . ILE A 1 165 ? 3.762 13.458 1.940 1.00 61.88 165 ILE A C 1
ATOM 1374 O O . ILE A 1 165 ? 3.492 14.632 2.201 1.00 61.88 165 ILE A O 1
ATOM 1378 N N . SER A 1 166 ? 2.860 12.578 1.500 1.00 58.78 166 SER A N 1
ATOM 1379 C CA . SER A 1 166 ? 1.461 12.905 1.204 1.00 58.78 166 SER A CA 1
ATOM 1380 C C . SER A 1 166 ? 0.736 13.449 2.433 1.00 58.78 166 SER A C 1
ATOM 1382 O O . SER A 1 166 ? 0.239 14.574 2.393 1.00 58.78 166 SER A O 1
ATOM 1384 N N . GLU A 1 167 ? 0.818 12.752 3.569 1.00 64.94 167 GLU A N 1
ATOM 1385 C CA . GLU A 1 167 ? 0.212 13.205 4.830 1.00 64.94 167 GLU A CA 1
ATOM 1386 C C . GLU A 1 167 ? 0.801 14.546 5.303 1.00 64.94 167 GLU A C 1
ATOM 1388 O O . GLU A 1 167 ? 0.084 15.448 5.752 1.00 64.94 167 GLU A O 1
ATOM 1393 N N . ARG A 1 168 ? 2.126 14.731 5.185 1.00 64.06 168 ARG A N 1
ATOM 1394 C CA . ARG A 1 168 ? 2.777 16.002 5.554 1.00 64.06 168 ARG A CA 1
ATOM 1395 C C . ARG A 1 168 ? 2.320 17.154 4.670 1.00 64.06 168 ARG A C 1
ATOM 1397 O O . ARG A 1 168 ? 2.089 18.257 5.181 1.00 64.06 168 ARG A O 1
ATOM 1404 N N . ARG A 1 169 ? 2.183 16.910 3.368 1.00 66.94 169 ARG A N 1
ATOM 1405 C CA . ARG A 1 169 ? 1.695 17.893 2.406 1.00 66.94 169 ARG A CA 1
ATOM 1406 C C . ARG A 1 169 ? 0.239 18.248 2.701 1.00 66.94 169 ARG A C 1
ATOM 1408 O O . ARG A 1 169 ? -0.035 19.424 2.929 1.00 66.94 169 ARG A O 1
ATOM 1415 N N . HIS A 1 170 ? -0.643 17.262 2.854 1.00 66.25 170 HIS A N 1
ATOM 1416 C CA . HIS A 1 170 ? -2.054 17.473 3.192 1.00 66.25 170 HIS A CA 1
ATOM 1417 C C . HIS A 1 170 ? -2.241 18.241 4.503 1.00 66.25 170 HIS A C 1
ATOM 1419 O O . HIS A 1 170 ? -2.945 19.250 4.536 1.00 66.25 170 HIS A O 1
ATOM 1425 N N . LYS A 1 171 ? -1.540 17.859 5.579 1.00 71.00 171 LYS A N 1
ATOM 1426 C CA . LYS A 1 171 ? -1.589 18.595 6.857 1.00 71.00 171 LYS A CA 1
ATOM 1427 C C . LYS A 1 171 ? -1.107 20.035 6.721 1.00 71.00 171 LYS A C 1
ATOM 1429 O O . LYS A 1 171 ? -1.569 20.909 7.456 1.00 71.00 171 LYS A O 1
ATOM 1434 N N . THR A 1 172 ? -0.150 20.293 5.837 1.00 68.44 172 THR A N 1
ATOM 1435 C CA . THR A 1 172 ? 0.347 21.648 5.576 1.00 68.44 172 THR A CA 1
ATOM 1436 C C . THR A 1 172 ? -0.676 22.446 4.776 1.00 68.44 172 THR A C 1
ATOM 1438 O O . THR A 1 172 ? -1.016 23.558 5.175 1.00 68.44 172 THR A O 1
ATOM 1441 N N . GLU A 1 173 ? -1.245 21.862 3.725 1.00 71.69 173 GLU A N 1
ATOM 1442 C CA . GLU A 1 173 ? -2.302 22.470 2.915 1.00 71.69 173 GLU A CA 1
ATOM 1443 C C . GLU A 1 173 ? -3.559 22.770 3.744 1.00 71.69 173 GLU A C 1
ATOM 1445 O O . GLU A 1 173 ? -4.106 23.867 3.658 1.00 71.69 173 GLU A O 1
ATOM 1450 N N . GLU A 1 174 ? -3.981 21.863 4.626 1.00 69.81 174 GLU A N 1
ATOM 1451 C CA . GLU A 1 174 ? -5.083 22.108 5.559 1.00 69.81 174 GLU A CA 1
ATOM 1452 C C . GLU A 1 174 ? -4.795 23.243 6.538 1.00 69.81 174 GLU A C 1
ATOM 1454 O O . GLU A 1 174 ? -5.675 24.058 6.817 1.00 69.81 174 GLU A O 1
ATOM 1459 N N . LYS A 1 175 ? -3.572 23.308 7.079 1.00 68.69 175 LYS A N 1
ATOM 1460 C CA . LYS A 1 175 ? -3.170 24.414 7.956 1.00 68.69 175 LYS A CA 1
ATOM 1461 C C . LYS A 1 175 ? -3.227 25.737 7.206 1.00 68.69 175 LYS A C 1
ATOM 1463 O O . LYS A 1 175 ? -3.725 26.705 7.763 1.00 68.69 175 LYS A O 1
ATOM 1468 N N . VAL A 1 176 ? -2.766 25.766 5.957 1.00 70.38 176 VAL A N 1
ATOM 1469 C CA . VAL A 1 176 ? -2.818 26.957 5.101 1.00 70.38 176 VAL A CA 1
ATOM 1470 C C . VAL A 1 176 ? -4.261 27.341 4.765 1.00 70.38 176 VAL A C 1
ATOM 1472 O O . VAL A 1 176 ? -4.582 28.524 4.785 1.00 70.38 176 VAL A O 1
ATOM 1475 N N . LYS A 1 177 ? -5.155 26.375 4.518 1.00 72.81 177 LYS A N 1
ATOM 1476 C CA . LYS A 1 177 ? -6.589 26.636 4.294 1.00 72.81 177 LYS A CA 1
ATOM 1477 C C . LYS A 1 177 ? -7.275 27.203 5.538 1.00 72.81 177 LYS A C 1
ATOM 1479 O O . LYS A 1 177 ? -8.013 28.174 5.436 1.00 72.81 177 LYS A O 1
ATOM 1484 N N . LYS A 1 178 ? -7.022 26.615 6.711 1.00 70.81 178 LYS A N 1
ATOM 1485 C CA . LYS A 1 178 ? -7.613 27.046 7.992 1.00 70.81 178 LYS A CA 1
ATOM 1486 C C . LYS A 1 178 ? -7.022 28.369 8.490 1.00 70.81 178 LYS A C 1
ATOM 1488 O O . LYS A 1 178 ? -7.667 29.080 9.251 1.00 70.81 178 LYS A O 1
ATOM 1493 N N . LEU A 1 179 ? -5.789 28.685 8.094 1.00 66.44 179 LEU A N 1
ATOM 1494 C CA . LEU A 1 179 ? -5.045 29.868 8.521 1.00 66.44 179 LEU A CA 1
ATOM 1495 C C . LEU A 1 179 ? -4.335 30.496 7.308 1.00 66.44 179 LEU A C 1
ATOM 1497 O O . LEU A 1 179 ? -3.111 30.393 7.191 1.00 66.44 179 LEU A O 1
ATOM 1501 N N . PRO A 1 180 ? -5.076 31.171 6.409 1.00 64.38 180 PRO A N 1
ATOM 1502 C CA . PRO A 1 180 ? -4.506 31.773 5.200 1.00 64.38 180 PRO A CA 1
ATOM 1503 C C . PRO A 1 180 ? -3.443 32.836 5.511 1.00 64.38 180 PRO A C 1
ATOM 1505 O O . PRO A 1 180 ? -2.501 33.009 4.744 1.00 64.38 180 PRO A O 1
ATOM 1508 N N . GLN A 1 181 ? -3.531 33.459 6.687 1.00 60.25 181 GLN A N 1
ATOM 1509 C CA . GLN A 1 181 ? -2.547 34.387 7.257 1.00 60.25 181 GLN A CA 1
ATOM 1510 C C . GLN A 1 181 ? -1.177 33.764 7.597 1.00 60.25 181 GLN A C 1
ATOM 1512 O O . GLN A 1 181 ? -0.253 34.489 7.936 1.00 60.25 181 GLN A O 1
ATOM 1517 N N . LEU A 1 182 ? -1.026 32.434 7.518 1.00 55.84 182 LEU A N 1
ATOM 1518 C CA . LEU A 1 182 ? 0.264 31.741 7.644 1.00 55.84 182 LEU A CA 1
ATOM 1519 C C . LEU A 1 182 ? 0.927 31.441 6.290 1.00 55.84 182 LEU A C 1
ATOM 1521 O O . LEU A 1 182 ? 2.001 30.832 6.278 1.00 55.84 182 LEU A O 1
ATOM 1525 N N . LYS A 1 183 ? 0.323 31.833 5.156 1.00 60.53 183 LYS A N 1
ATOM 1526 C CA . LYS A 1 183 ? 1.033 31.829 3.870 1.00 60.53 183 LYS A CA 1
ATOM 1527 C C . LYS A 1 183 ? 2.227 32.764 4.020 1.00 60.53 183 LYS A C 1
ATOM 1529 O O . LYS A 1 183 ? 2.042 33.957 4.227 1.00 60.53 183 LYS A O 1
ATOM 1534 N N . GLY A 1 184 ? 3.436 32.206 3.979 1.00 57.22 184 GLY A N 1
ATOM 1535 C CA . GLY A 1 184 ? 4.657 32.984 4.132 1.00 57.22 184 GLY A CA 1
ATOM 1536 C C . GLY A 1 184 ? 4.684 34.104 3.101 1.00 57.22 184 GLY A C 1
ATOM 1537 O O . GLY A 1 184 ? 4.838 33.848 1.910 1.00 57.22 184 GLY A O 1
ATOM 1538 N N . THR A 1 185 ? 4.514 35.343 3.551 1.00 53.06 185 THR A N 1
ATOM 1539 C CA . THR A 1 185 ? 4.879 36.506 2.755 1.00 53.06 185 THR A CA 1
ATOM 1540 C C . THR A 1 185 ? 6.393 36.433 2.580 1.00 53.06 185 THR A C 1
ATOM 1542 O O . THR A 1 185 ? 7.120 36.370 3.567 1.00 53.06 185 THR A O 1
ATOM 1545 N N . SER A 1 186 ? 6.898 36.394 1.343 1.00 56.78 186 SER A N 1
ATOM 1546 C CA . SER A 1 186 ? 8.351 36.313 1.093 1.00 56.78 186 SER A CA 1
ATOM 1547 C C . SER A 1 186 ? 9.120 37.553 1.572 1.00 56.78 186 SER A C 1
ATOM 1549 O O . SER A 1 186 ? 10.351 37.566 1.551 1.00 56.78 186 SER A O 1
ATOM 1551 N N . ARG A 1 187 ? 8.407 38.597 2.011 1.00 58.62 187 ARG A N 1
ATOM 1552 C CA . ARG A 1 187 ? 8.986 39.831 2.531 1.00 58.62 187 ARG A CA 1
ATOM 1553 C C . ARG A 1 187 ? 9.394 39.652 3.988 1.00 58.62 187 ARG A C 1
ATOM 1555 O O . ARG A 1 187 ? 8.571 39.358 4.849 1.00 58.62 187 ARG A O 1
ATOM 1562 N N . LYS A 1 188 ? 10.694 39.822 4.226 1.00 62.84 188 LYS A N 1
ATOM 1563 C CA . LYS A 1 188 ? 11.367 39.753 5.529 1.00 62.84 188 LYS A CA 1
ATOM 1564 C C . LYS A 1 188 ? 11.241 41.082 6.286 1.00 62.84 188 LYS A C 1
ATOM 1566 O O . LYS A 1 188 ? 12.229 41.563 6.831 1.00 62.84 188 LYS A O 1
ATOM 1571 N N . ASP A 1 189 ? 10.059 41.689 6.296 1.00 74.12 189 ASP A N 1
ATOM 1572 C CA . ASP A 1 189 ? 9.864 42.926 7.053 1.00 74.12 189 ASP A CA 1
ATOM 1573 C C . ASP A 1 189 ? 9.777 42.570 8.547 1.00 74.12 189 ASP A C 1
ATOM 1575 O O . ASP A 1 189 ? 9.021 41.656 8.901 1.00 74.12 189 ASP A O 1
ATOM 1579 N N . PRO A 1 190 ? 10.535 43.228 9.441 1.00 73.00 190 PRO A N 1
ATOM 1580 C CA . PRO A 1 190 ? 10.612 42.855 10.857 1.00 73.00 190 PRO A CA 1
ATOM 1581 C C . PRO A 1 190 ? 9.236 42.852 11.540 1.00 73.00 190 PRO A C 1
ATOM 1583 O O . PRO A 1 190 ? 8.926 41.935 12.301 1.00 73.00 190 PRO A O 1
ATOM 1586 N N . ASP A 1 191 ? 8.351 43.777 11.168 1.00 74.31 191 ASP A N 1
ATOM 1587 C CA . ASP A 1 191 ? 6.987 43.850 11.701 1.00 74.31 191 ASP A CA 1
ATOM 1588 C C . ASP A 1 191 ? 6.101 42.689 11.234 1.00 74.31 191 ASP A C 1
ATOM 1590 O O . ASP A 1 191 ? 5.271 42.184 11.998 1.00 74.31 191 ASP A O 1
ATOM 1594 N N . SER A 1 192 ? 6.322 42.193 10.010 1.00 68.88 192 SER A N 1
ATOM 1595 C CA . SER A 1 192 ? 5.651 40.996 9.484 1.00 68.88 192 SER A CA 1
ATOM 1596 C C . SER A 1 192 ? 6.108 39.725 10.211 1.00 68.88 192 SER A C 1
ATOM 1598 O O . SER A 1 192 ? 5.329 38.793 10.420 1.00 68.88 192 SER A O 1
ATOM 1600 N N . ILE A 1 193 ? 7.368 39.685 10.661 1.00 64.88 193 ILE A N 1
ATOM 1601 C CA . ILE A 1 193 ? 7.917 38.581 11.455 1.00 64.88 193 ILE A CA 1
ATOM 1602 C C . ILE A 1 193 ? 7.294 38.598 12.854 1.00 64.88 193 ILE A C 1
ATOM 1604 O O . ILE A 1 193 ? 6.830 37.559 13.326 1.00 64.88 193 ILE A O 1
ATOM 1608 N N . ILE A 1 194 ? 7.209 39.770 13.490 1.00 72.88 194 ILE A N 1
ATOM 1609 C CA . ILE A 1 194 ? 6.618 39.939 14.826 1.00 72.88 194 ILE A CA 1
ATOM 1610 C C . ILE A 1 194 ? 5.128 39.574 14.819 1.00 72.88 194 ILE A C 1
ATOM 1612 O O . ILE A 1 194 ? 4.680 38.790 15.660 1.00 72.88 194 ILE A O 1
ATOM 1616 N N . THR A 1 195 ? 4.359 40.057 13.840 1.00 74.00 195 THR A N 1
ATOM 1617 C CA . THR A 1 195 ? 2.939 39.687 13.698 1.00 74.00 195 THR A CA 1
ATOM 1618 C C . THR A 1 195 ? 2.760 38.191 13.445 1.00 74.00 195 THR A C 1
ATOM 1620 O O . THR A 1 195 ? 1.898 37.567 14.068 1.00 74.00 195 THR A O 1
ATOM 1623 N N . ASN A 1 196 ? 3.619 37.570 12.631 1.00 65.94 196 ASN A N 1
ATOM 1624 C CA . ASN A 1 196 ? 3.617 36.119 12.440 1.00 65.94 196 ASN A CA 1
ATOM 1625 C C . ASN A 1 196 ? 3.938 35.348 13.732 1.00 65.94 196 ASN A C 1
ATOM 1627 O O . ASN A 1 196 ? 3.304 34.324 14.007 1.00 65.94 196 ASN A O 1
ATOM 1631 N N . ILE A 1 197 ? 4.885 35.825 14.547 1.00 69.12 197 ILE A N 1
ATOM 1632 C CA . ILE A 1 197 ? 5.230 35.224 15.845 1.00 69.12 197 ILE A CA 1
ATOM 1633 C C . ILE A 1 197 ? 4.041 35.317 16.811 1.00 69.12 197 ILE A C 1
ATOM 1635 O O . ILE A 1 197 ? 3.641 34.302 17.389 1.00 69.12 197 ILE A O 1
ATOM 1639 N N . LEU A 1 198 ? 3.424 36.495 16.940 1.00 70.50 198 LEU A N 1
ATOM 1640 C CA . LEU A 1 198 ? 2.271 36.716 17.820 1.00 70.50 198 LEU A CA 1
ATOM 1641 C C . LEU A 1 198 ? 1.054 35.879 17.398 1.00 70.50 198 LEU A C 1
ATOM 1643 O O . LEU A 1 198 ? 0.391 35.264 18.239 1.00 70.50 198 LEU A O 1
ATOM 1647 N N . MET A 1 199 ? 0.788 35.783 16.092 1.00 65.88 199 MET A N 1
ATOM 1648 C CA . MET A 1 199 ? -0.286 34.943 15.557 1.00 65.88 199 MET A CA 1
ATOM 1649 C C . MET A 1 199 ? -0.035 33.455 15.830 1.00 65.88 199 MET A C 1
ATOM 1651 O O . MET A 1 199 ? -0.943 32.749 16.279 1.00 65.88 199 MET A O 1
ATOM 1655 N N . ARG A 1 200 ? 1.204 32.970 15.653 1.00 63.97 200 ARG A N 1
ATOM 1656 C CA . ARG A 1 200 ? 1.588 31.583 15.987 1.00 63.97 200 ARG A CA 1
ATOM 1657 C C . ARG A 1 200 ? 1.375 31.267 17.469 1.00 63.97 200 ARG A C 1
ATOM 1659 O O . ARG A 1 200 ? 0.874 30.187 17.786 1.00 63.97 200 ARG A O 1
ATOM 1666 N N . GLN A 1 201 ? 1.690 32.199 18.369 1.00 63.38 201 GLN A N 1
ATOM 1667 C CA . GLN A 1 201 ? 1.475 32.023 19.809 1.00 63.38 201 GLN A CA 1
ATOM 1668 C C . GLN A 1 201 ? -0.013 31.968 20.189 1.00 63.38 201 GLN A C 1
ATOM 1670 O O . GLN A 1 201 ? -0.396 31.135 21.014 1.00 63.38 201 GLN A O 1
ATOM 1675 N N . LYS A 1 202 ? -0.878 32.776 19.556 1.00 64.75 202 LYS A N 1
ATOM 1676 C CA . LYS A 1 202 ? -2.339 32.688 19.756 1.00 64.75 202 LYS A CA 1
ATOM 1677 C C . LYS A 1 202 ? -2.906 31.338 19.292 1.00 64.75 202 LYS A C 1
ATOM 1679 O O . LYS A 1 202 ? -3.740 30.755 19.981 1.00 64.75 202 LYS A O 1
ATOM 1684 N N . ILE A 1 203 ? -2.416 30.797 18.174 1.00 58.16 203 ILE A N 1
ATOM 1685 C CA . ILE A 1 203 ? -2.870 29.505 17.624 1.00 58.16 203 ILE A CA 1
ATOM 1686 C C . ILE A 1 203 ? -2.464 28.316 18.517 1.00 58.16 203 ILE A C 1
ATOM 1688 O O . ILE A 1 203 ? -3.240 27.369 18.667 1.00 58.16 203 ILE A O 1
ATOM 1692 N N . LEU A 1 204 ? -1.277 28.354 19.138 1.00 55.91 204 LEU A N 1
ATOM 1693 C CA . LEU A 1 204 ? -0.809 27.298 20.051 1.00 55.91 204 LEU A CA 1
ATOM 1694 C C . LEU A 1 204 ? -1.715 27.142 21.283 1.00 55.91 204 LEU A C 1
ATOM 1696 O O . LEU A 1 204 ? -1.984 26.014 21.698 1.00 55.91 204 LEU A O 1
ATOM 1700 N N . LYS A 1 205 ? -2.258 28.247 21.811 1.00 54.59 205 LYS A N 1
ATOM 1701 C CA . LYS A 1 205 ? -3.193 28.225 22.949 1.00 54.59 205 LYS A CA 1
ATOM 1702 C C . LYS A 1 205 ? -4.538 27.567 22.605 1.00 54.59 205 LYS A C 1
ATOM 1704 O O . LYS A 1 205 ? -5.126 26.914 23.462 1.00 54.59 205 LYS A O 1
ATOM 1709 N N . ASN A 1 206 ? -4.986 27.659 21.350 1.00 53.53 206 ASN A N 1
ATOM 1710 C CA . ASN A 1 206 ? -6.239 27.041 20.898 1.00 53.53 206 ASN A CA 1
ATOM 1711 C C . ASN A 1 206 ? -6.091 25.544 20.567 1.00 53.53 206 ASN A C 1
ATOM 1713 O O . ASN A 1 206 ? -7.019 24.774 20.797 1.00 53.53 206 ASN A O 1
ATOM 1717 N N . LYS A 1 207 ? -4.922 25.097 20.082 1.00 49.59 207 LYS A N 1
ATOM 1718 C CA . LYS A 1 207 ? -4.669 23.670 19.794 1.00 49.59 207 LYS A CA 1
ATOM 1719 C C . LYS A 1 207 ? -4.588 22.791 21.041 1.00 49.59 207 LYS A C 1
ATOM 1721 O O . LYS A 1 207 ? -5.060 21.661 20.995 1.00 49.59 207 LYS A O 1
ATOM 1726 N N . ALA A 1 208 ? -4.075 23.319 22.154 1.00 47.78 208 ALA A N 1
ATOM 1727 C CA . ALA A 1 208 ? -4.006 22.584 23.420 1.00 47.78 208 ALA A CA 1
ATOM 1728 C C . ALA A 1 208 ? -5.388 22.135 23.944 1.00 47.78 208 ALA A C 1
ATOM 1730 O O . ALA A 1 208 ? -5.465 21.164 24.688 1.00 47.78 208 ALA A O 1
ATOM 1731 N N . LYS A 1 209 ? -6.480 22.795 23.524 1.00 46.19 209 LYS A N 1
ATOM 1732 C CA . LYS A 1 209 ? -7.856 22.393 23.860 1.00 46.19 209 LYS A CA 1
ATOM 1733 C C . LYS A 1 209 ? -8.471 21.368 22.895 1.00 46.19 209 LYS A C 1
ATOM 1735 O O . LYS A 1 209 ? -9.428 20.709 23.276 1.00 46.19 209 LYS A O 1
ATOM 1740 N N . ILE A 1 210 ? -7.950 21.226 21.672 1.00 45.06 210 ILE A N 1
ATOM 1741 C CA . ILE A 1 210 ? -8.538 20.375 20.614 1.00 45.06 210 ILE A CA 1
ATOM 1742 C C . ILE A 1 210 ? -7.865 18.989 20.548 1.00 45.06 210 ILE A C 1
ATOM 1744 O O . ILE A 1 210 ? -8.519 18.012 20.199 1.00 45.06 210 ILE A O 1
ATOM 1748 N N . ASP A 1 211 ? -6.587 18.874 20.925 1.00 43.41 211 ASP A N 1
ATOM 1749 C CA . ASP A 1 211 ? -5.806 17.624 20.801 1.00 43.41 211 ASP A CA 1
ATOM 1750 C C . ASP A 1 211 ? -6.160 16.530 21.833 1.00 43.41 211 ASP A C 1
ATOM 1752 O O . ASP A 1 211 ? -5.693 15.402 21.716 1.00 43.41 211 ASP A O 1
ATOM 1756 N N . MET A 1 212 ? -6.991 16.814 22.842 1.00 39.22 212 MET A N 1
ATOM 1757 C CA . MET A 1 212 ? -7.294 15.853 23.918 1.00 39.22 212 MET A CA 1
ATOM 1758 C C . MET A 1 212 ? -8.349 14.789 23.550 1.00 39.22 212 MET A C 1
ATOM 1760 O O . MET A 1 212 ? -8.510 13.826 24.299 1.00 39.22 212 MET A O 1
ATOM 1764 N N . SER A 1 213 ? -9.072 14.928 22.430 1.00 43.66 213 SER A N 1
ATOM 1765 C CA . SER A 1 213 ? -10.227 14.065 22.110 1.00 43.66 213 SER A CA 1
ATOM 1766 C C . SER A 1 213 ? -10.079 13.155 20.885 1.00 43.66 213 SER A C 1
ATOM 1768 O O . SER A 1 213 ? -10.946 12.311 20.683 1.00 43.66 213 SER A O 1
ATOM 1770 N N . ARG A 1 214 ? -9.013 13.272 20.077 1.00 44.53 214 ARG A N 1
ATOM 1771 C CA . ARG A 1 214 ? -8.938 12.616 18.748 1.00 4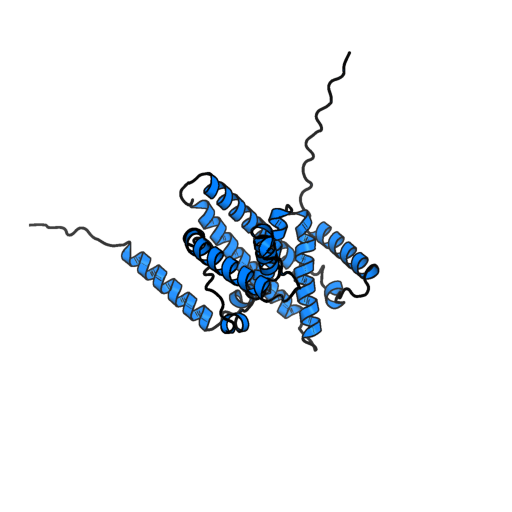4.53 214 ARG A CA 1
ATOM 1772 C C . ARG A 1 214 ? -8.052 11.369 18.634 1.00 44.53 214 ARG A C 1
ATOM 1774 O O . ARG A 1 214 ? -8.124 10.685 17.623 1.00 44.53 214 ARG A O 1
ATOM 1781 N N . ASP A 1 215 ? -7.280 11.018 19.659 1.00 37.75 215 ASP A N 1
ATOM 1782 C CA . ASP A 1 215 ? -6.271 9.947 19.563 1.00 37.75 215 ASP A CA 1
ATOM 1783 C C . ASP A 1 215 ? -6.663 8.671 20.331 1.00 37.75 215 ASP A C 1
ATOM 1785 O O . ASP A 1 215 ? -5.971 8.258 21.263 1.00 37.75 215 ASP A O 1
ATOM 1789 N N . ARG A 1 216 ? -7.782 8.017 19.978 1.00 39.66 216 ARG A N 1
ATOM 1790 C CA . ARG A 1 216 ? -8.153 6.725 20.607 1.00 39.66 216 ARG A CA 1
ATOM 1791 C C . ARG A 1 216 ? -8.173 5.499 19.694 1.00 39.66 216 ARG A C 1
ATOM 1793 O O . ARG A 1 216 ? -8.281 4.395 20.218 1.00 39.66 216 ARG A O 1
ATOM 1800 N N . THR A 1 217 ? -7.961 5.637 18.387 1.00 39.56 217 THR A N 1
ATOM 1801 C CA . THR A 1 217 ? -7.938 4.482 17.457 1.00 39.56 217 THR A CA 1
ATOM 1802 C C . THR A 1 217 ? -6.757 4.461 16.486 1.00 39.56 217 THR A C 1
ATOM 1804 O O . THR A 1 217 ? -6.666 3.563 15.654 1.00 39.56 217 THR A O 1
ATOM 1807 N N . LEU A 1 218 ? -5.792 5.375 16.617 1.00 41.50 218 LEU A N 1
ATOM 1808 C CA . LEU A 1 218 ? -4.560 5.327 15.830 1.00 41.50 218 LEU A CA 1
ATOM 1809 C C . LEU A 1 218 ? -3.506 4.442 16.524 1.00 41.50 218 LEU A C 1
ATOM 1811 O O . LEU A 1 218 ? -3.284 4.592 17.731 1.00 41.50 218 LEU A O 1
ATOM 1815 N N . PRO A 1 219 ? -2.810 3.540 15.806 1.00 36.19 219 PRO A N 1
ATOM 1816 C CA . PRO A 1 219 ? -1.740 2.733 16.384 1.00 36.19 219 PRO A CA 1
ATOM 1817 C C . PRO A 1 219 ? -0.591 3.626 16.880 1.00 36.19 219 PRO A C 1
ATOM 1819 O O . PRO A 1 219 ? 0.199 4.130 16.092 1.00 36.19 219 PRO A O 1
ATOM 1822 N N . ALA A 1 220 ? -0.521 3.826 18.200 1.00 36.09 220 ALA A N 1
ATOM 1823 C CA . ALA A 1 220 ? 0.605 4.348 18.987 1.00 36.09 220 ALA A CA 1
ATOM 1824 C C . ALA A 1 220 ? 1.538 5.362 18.275 1.00 36.09 220 ALA A C 1
ATOM 1826 O O . ALA A 1 220 ? 2.757 5.176 18.206 1.00 36.09 220 ALA A O 1
ATOM 1827 N N . PHE A 1 221 ? 0.987 6.474 17.781 1.00 42.59 221 PHE A N 1
ATOM 1828 C CA . PHE A 1 221 ? 1.748 7.586 17.204 1.00 42.59 221 PHE A CA 1
ATOM 1829 C C . PHE A 1 221 ? 2.380 8.452 18.304 1.00 42.59 221 PHE A C 1
ATOM 1831 O O . PHE A 1 221 ? 1.877 9.503 18.689 1.00 42.59 221 PHE A O 1
ATOM 1838 N N . VAL A 1 222 ? 3.535 8.033 18.817 1.00 40.12 222 VAL A N 1
ATOM 1839 C CA . VAL A 1 222 ? 4.379 8.910 19.638 1.00 40.12 222 VAL A CA 1
ATOM 1840 C C . VAL A 1 222 ? 5.151 9.845 18.710 1.00 40.12 222 VAL A C 1
ATOM 1842 O O . VAL A 1 222 ? 5.915 9.356 17.878 1.00 40.12 222 VAL A O 1
ATOM 1845 N N . LYS A 1 223 ? 5.006 11.167 18.898 1.00 40.03 223 LYS A N 1
ATOM 1846 C CA . LYS A 1 223 ? 5.840 12.235 18.304 1.00 40.03 223 LYS A CA 1
ATOM 1847 C C . LYS A 1 223 ? 7.261 11.723 17.998 1.00 40.03 223 LYS A C 1
ATOM 1849 O O . LYS A 1 223 ? 8.027 11.404 18.913 1.00 40.03 223 LYS A O 1
ATOM 1854 N N . LEU A 1 224 ? 7.581 11.577 16.711 1.00 42.72 224 LEU A N 1
ATOM 1855 C CA . LEU A 1 224 ? 8.886 11.102 16.254 1.00 42.72 224 LEU A CA 1
ATOM 1856 C C . LEU A 1 224 ? 9.889 12.251 16.425 1.00 42.72 224 LEU A C 1
ATOM 1858 O O . LEU A 1 224 ? 9.777 13.291 15.782 1.00 42.72 224 LEU A O 1
ATOM 1862 N N . THR A 1 225 ? 10.853 12.076 17.323 1.00 45.84 225 THR A N 1
ATOM 1863 C CA . THR A 1 225 ? 12.070 12.894 17.363 1.00 45.84 225 THR A CA 1
ATOM 1864 C C . THR A 1 225 ? 12.945 12.574 16.135 1.00 45.84 225 THR A C 1
ATOM 1866 O O . THR A 1 225 ? 12.786 11.502 15.552 1.00 45.84 225 THR A O 1
ATOM 1869 N N . PRO A 1 226 ? 13.899 13.431 15.728 1.00 42.06 226 PRO A N 1
ATOM 1870 C CA . PRO A 1 226 ? 14.794 13.162 14.588 1.00 42.06 226 PRO A CA 1
ATOM 1871 C C . PRO A 1 226 ? 15.531 11.808 14.667 1.00 42.06 226 PRO A C 1
ATOM 1873 O O . PRO A 1 226 ? 15.740 11.129 13.665 1.00 42.06 226 PRO A O 1
ATOM 1876 N N . TYR A 1 227 ? 15.833 11.345 15.883 1.00 37.88 227 TYR A N 1
ATOM 1877 C CA . TYR A 1 227 ? 16.382 10.006 16.140 1.00 37.88 227 TYR A CA 1
ATOM 1878 C C . TYR A 1 227 ? 15.399 8.859 15.839 1.00 37.88 227 TYR A C 1
ATOM 1880 O O . TYR A 1 227 ? 15.797 7.764 15.439 1.00 37.88 227 TYR A O 1
ATOM 1888 N N . LYS A 1 228 ? 14.097 9.100 16.009 1.00 45.19 228 LYS A N 1
ATOM 1889 C CA . LYS A 1 228 ? 13.033 8.145 15.692 1.00 45.19 228 LYS A CA 1
ATOM 1890 C C . LYS A 1 228 ? 12.732 8.068 14.190 1.00 45.19 228 LYS A C 1
ATOM 1892 O O . LYS A 1 228 ? 12.318 7.012 13.734 1.00 45.19 228 LYS A O 1
ATOM 1897 N N . SER A 1 229 ? 12.968 9.130 13.410 1.00 47.84 229 SER A N 1
ATOM 1898 C CA . SER A 1 229 ? 12.854 9.073 11.941 1.00 47.84 229 SER A CA 1
ATOM 1899 C C . SER A 1 229 ? 13.995 8.295 11.283 1.00 47.84 229 SER A C 1
ATOM 1901 O O . SER A 1 229 ? 13.760 7.607 10.300 1.00 47.84 229 SER A O 1
ATOM 1903 N N . ILE A 1 230 ? 15.202 8.333 11.860 1.00 42.75 230 ILE A N 1
ATOM 1904 C CA . ILE A 1 230 ? 16.367 7.564 11.376 1.00 42.75 230 ILE A CA 1
ATOM 1905 C C . ILE A 1 230 ? 16.185 6.052 11.610 1.00 42.75 230 ILE A C 1
ATOM 1907 O O . ILE A 1 230 ? 16.764 5.229 10.913 1.00 42.75 230 ILE A O 1
ATOM 1911 N N . THR A 1 231 ? 15.341 5.673 12.574 1.00 48.19 231 THR A N 1
ATOM 1912 C CA . THR A 1 231 ? 15.030 4.272 12.908 1.00 48.19 231 THR A CA 1
ATOM 1913 C C . THR A 1 231 ? 13.663 3.810 12.395 1.00 48.19 231 THR A C 1
ATOM 1915 O O . THR A 1 231 ? 13.262 2.678 12.670 1.00 48.19 231 THR A O 1
ATOM 1918 N N . ALA A 1 232 ? 12.947 4.654 11.645 1.00 61.03 232 ALA A N 1
ATOM 1919 C CA . ALA A 1 232 ? 11.634 4.333 11.104 1.00 61.03 232 ALA A CA 1
ATOM 1920 C C . ALA A 1 232 ? 11.777 3.385 9.906 1.00 61.03 232 ALA A C 1
ATOM 1922 O O . ALA A 1 232 ? 11.956 3.812 8.769 1.00 61.03 232 ALA A O 1
ATOM 1923 N N . ARG A 1 233 ? 11.716 2.082 10.180 1.00 69.38 233 ARG A N 1
ATOM 1924 C CA . ARG A 1 233 ? 11.552 1.055 9.149 1.00 69.38 233 ARG A CA 1
ATOM 1925 C C . ARG A 1 233 ? 10.128 1.102 8.593 1.00 69.38 233 ARG A C 1
ATOM 1927 O O . ARG A 1 233 ? 9.193 1.517 9.282 1.00 69.38 233 ARG A O 1
ATOM 1934 N N . SER A 1 234 ? 9.970 0.642 7.356 1.00 79.88 234 SER A N 1
ATOM 1935 C CA . SER A 1 234 ? 8.661 0.305 6.796 1.00 79.88 234 SER A CA 1
ATOM 1936 C C . SER A 1 234 ? 7.910 -0.644 7.744 1.00 79.88 234 SER A C 1
ATOM 1938 O O . SER A 1 234 ? 8.501 -1.634 8.183 1.00 79.88 234 SER A O 1
ATOM 1940 N N . PRO A 1 235 ? 6.622 -0.394 8.040 1.00 81.88 235 PRO A N 1
ATOM 1941 C CA . PRO A 1 235 ? 5.758 -1.336 8.738 1.00 81.88 235 PRO A CA 1
ATOM 1942 C C . PRO A 1 235 ? 5.799 -2.751 8.160 1.00 81.88 235 PRO A C 1
ATOM 1944 O O . PRO A 1 235 ? 5.878 -3.696 8.937 1.00 81.88 235 PRO A O 1
ATOM 1947 N N . LEU A 1 236 ? 5.814 -2.902 6.830 1.00 84.81 236 LEU A N 1
ATOM 1948 C CA . LEU A 1 236 ? 5.895 -4.215 6.182 1.00 84.81 236 LEU A CA 1
ATOM 1949 C C . LEU A 1 236 ? 7.205 -4.928 6.542 1.00 84.81 236 LEU A C 1
ATOM 1951 O O . LEU A 1 236 ? 7.198 -6.079 6.972 1.00 84.81 236 LEU A O 1
ATOM 1955 N N . ILE A 1 237 ? 8.332 -4.217 6.471 1.00 81.88 237 ILE A N 1
ATOM 1956 C CA . ILE A 1 237 ? 9.635 -4.774 6.859 1.00 81.88 237 ILE A CA 1
ATOM 1957 C C . ILE A 1 237 ? 9.690 -5.085 8.358 1.00 81.88 237 ILE A C 1
ATOM 1959 O O . ILE A 1 237 ? 10.264 -6.096 8.745 1.00 81.88 237 ILE A O 1
ATOM 1963 N N . SER A 1 238 ? 9.080 -4.262 9.213 1.00 81.69 238 SER A N 1
ATOM 1964 C CA . SER A 1 238 ? 8.988 -4.537 10.652 1.00 81.69 238 SER A CA 1
ATOM 1965 C C . SER A 1 238 ? 8.126 -5.760 10.976 1.00 81.69 238 SER A C 1
ATOM 1967 O O . SER A 1 238 ? 8.422 -6.445 11.951 1.00 81.69 238 SER A O 1
ATOM 1969 N N . MET A 1 239 ? 7.089 -6.048 10.182 1.00 80.50 239 MET A N 1
ATOM 1970 C CA . MET A 1 239 ? 6.282 -7.265 10.332 1.00 80.50 239 MET A CA 1
ATOM 1971 C C . MET A 1 239 ? 7.067 -8.519 9.931 1.00 80.50 239 MET A C 1
ATOM 1973 O O . MET A 1 239 ? 6.961 -9.538 10.606 1.00 80.50 239 MET A O 1
ATOM 1977 N N . LEU A 1 240 ? 7.883 -8.437 8.875 1.00 81.19 240 LEU A N 1
ATOM 1978 C CA . LEU A 1 240 ? 8.736 -9.540 8.420 1.00 81.19 240 LEU A CA 1
ATOM 1979 C C . LEU A 1 240 ? 9.945 -9.781 9.332 1.00 81.19 240 LEU A C 1
ATOM 1981 O O . LEU A 1 240 ? 10.269 -10.913 9.681 1.00 81.19 240 LEU A O 1
ATOM 1985 N N . LEU A 1 241 ? 10.648 -8.703 9.678 1.00 80.69 241 LEU A N 1
ATOM 1986 C CA . LEU A 1 241 ? 11.943 -8.711 10.353 1.00 80.69 241 LEU A CA 1
ATOM 1987 C C . LEU A 1 241 ? 11.887 -7.790 11.582 1.00 80.69 241 LEU A C 1
ATOM 1989 O O . LEU A 1 241 ? 12.476 -6.696 11.579 1.00 80.69 241 LEU A O 1
ATOM 1993 N N . PRO A 1 242 ? 11.186 -8.219 12.650 1.00 77.19 242 PRO A N 1
ATOM 1994 C CA . PRO A 1 242 ? 11.015 -7.408 13.844 1.00 77.19 242 PRO A CA 1
ATOM 1995 C C . PRO A 1 242 ? 12.370 -7.124 14.493 1.00 77.19 242 PRO A C 1
ATOM 1997 O O . PRO A 1 242 ? 13.169 -8.027 14.769 1.00 77.19 242 PRO A O 1
ATOM 2000 N N . SER A 1 243 ? 12.630 -5.843 14.761 1.00 74.31 243 SER A N 1
ATOM 2001 C CA . SER A 1 243 ? 13.816 -5.409 15.497 1.00 74.31 243 SER A CA 1
ATOM 2002 C C . SER A 1 243 ? 13.804 -5.991 16.917 1.00 74.31 243 SER A C 1
ATOM 2004 O O . SER A 1 243 ? 12.725 -6.196 17.477 1.00 74.31 243 SER A O 1
ATOM 2006 N N . PRO A 1 244 ? 14.962 -6.175 17.581 1.00 74.62 244 PRO A N 1
ATOM 2007 C CA . PRO A 1 244 ? 14.993 -6.494 19.009 1.00 74.62 244 PRO A CA 1
ATOM 2008 C C . PRO A 1 244 ? 14.116 -5.556 19.854 1.00 74.62 244 PRO A C 1
ATOM 2010 O O . PRO A 1 244 ? 13.450 -6.001 20.783 1.00 74.62 244 PRO A O 1
ATOM 2013 N N . LYS A 1 245 ? 14.039 -4.268 19.484 1.00 72.06 245 LYS A N 1
ATOM 2014 C CA . LYS A 1 245 ? 13.149 -3.294 20.138 1.00 72.06 245 LYS A CA 1
ATOM 2015 C C . LYS A 1 245 ? 11.665 -3.589 19.905 1.00 72.06 245 LYS A C 1
ATOM 2017 O O . LYS A 1 245 ? 10.873 -3.431 20.830 1.00 72.06 245 LYS A O 1
ATOM 2022 N N . ASP A 1 246 ? 11.300 -4.025 18.701 1.00 69.81 246 ASP A N 1
ATOM 2023 C CA . ASP A 1 246 ? 9.920 -4.391 18.365 1.00 69.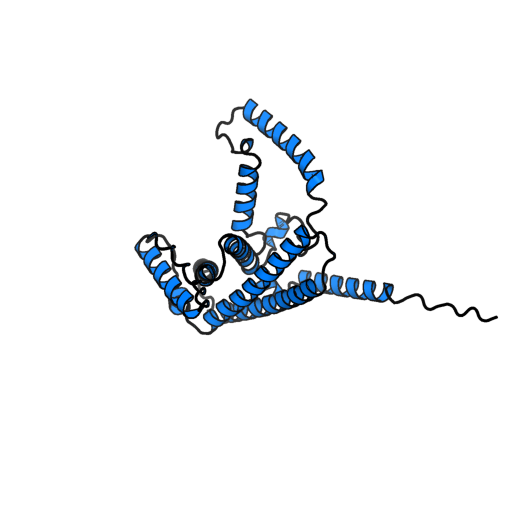81 246 ASP A CA 1
ATOM 2024 C C . ASP A 1 246 ? 9.499 -5.632 19.157 1.00 69.81 246 ASP A C 1
ATOM 2026 O O . ASP A 1 246 ? 8.436 -5.629 19.773 1.00 69.81 246 ASP A O 1
ATOM 2030 N N . LYS A 1 247 ? 10.391 -6.631 19.250 1.00 75.06 247 LYS A N 1
ATOM 2031 C CA . LYS A 1 247 ? 10.181 -7.832 20.071 1.00 75.06 247 LYS A CA 1
ATOM 2032 C C . LYS A 1 247 ? 9.981 -7.485 21.544 1.00 75.06 247 LYS A C 1
ATOM 2034 O O . LYS A 1 247 ? 9.041 -7.969 22.162 1.00 75.06 247 LYS A O 1
ATOM 2039 N N . ILE A 1 248 ? 10.825 -6.619 22.116 1.00 74.25 248 ILE A N 1
ATOM 2040 C CA . ILE A 1 248 ? 10.677 -6.174 23.514 1.00 74.25 248 ILE A CA 1
ATOM 2041 C C . ILE A 1 248 ? 9.314 -5.505 23.728 1.00 74.25 248 ILE A C 1
ATOM 2043 O O . ILE A 1 248 ? 8.623 -5.821 24.696 1.00 74.25 248 ILE A O 1
ATOM 2047 N N . ARG A 1 249 ? 8.892 -4.629 22.809 1.00 73.38 249 ARG A N 1
ATOM 2048 C CA . ARG A 1 249 ? 7.582 -3.970 22.895 1.00 73.38 249 ARG A CA 1
ATOM 2049 C C . ARG A 1 249 ? 6.434 -4.974 22.820 1.00 73.38 249 ARG A C 1
ATOM 2051 O O . ARG A 1 249 ? 5.497 -4.881 23.607 1.00 73.38 249 ARG A O 1
ATOM 2058 N N . GLU A 1 250 ? 6.512 -5.940 21.912 1.00 74.00 250 GLU A N 1
ATOM 2059 C CA . GLU A 1 250 ? 5.526 -7.014 21.797 1.00 74.00 250 GLU A CA 1
ATOM 2060 C C . GLU A 1 250 ? 5.428 -7.822 23.100 1.00 74.00 250 GLU A C 1
ATOM 2062 O O . GLU A 1 250 ? 4.331 -8.016 23.629 1.00 74.00 250 GLU A O 1
ATOM 2067 N N . PHE A 1 251 ? 6.567 -8.197 23.693 1.00 73.38 251 PHE A N 1
ATOM 2068 C CA . PHE A 1 251 ? 6.599 -8.863 24.997 1.00 73.38 251 PHE A CA 1
ATOM 2069 C C . PHE A 1 251 ? 5.960 -8.013 26.103 1.00 73.38 251 PHE A C 1
ATOM 2071 O O . PHE A 1 251 ? 5.189 -8.535 26.915 1.00 73.38 251 PHE A O 1
ATOM 2078 N N . GLU A 1 252 ? 6.228 -6.707 26.138 1.00 74.25 252 GLU A N 1
ATOM 2079 C CA . GLU A 1 252 ? 5.591 -5.791 27.088 1.00 74.25 252 GLU A CA 1
ATOM 2080 C C . GLU A 1 252 ? 4.074 -5.697 26.888 1.00 74.25 252 GLU A C 1
ATOM 2082 O O . GLU A 1 252 ? 3.321 -5.685 27.865 1.00 74.25 252 GLU A O 1
ATOM 2087 N N . GLU A 1 253 ? 3.601 -5.636 25.642 1.00 75.50 253 GLU A N 1
ATOM 2088 C CA . GLU A 1 253 ? 2.175 -5.601 25.319 1.00 75.50 253 GLU A CA 1
ATOM 2089 C C . GLU A 1 253 ? 1.473 -6.895 25.734 1.00 75.50 253 GLU A C 1
ATOM 2091 O O . GLU A 1 253 ? 0.420 -6.843 26.378 1.00 75.50 253 GLU A O 1
ATOM 2096 N N . VAL A 1 254 ? 2.074 -8.054 25.449 1.00 78.19 254 VAL A N 1
ATOM 2097 C CA . VAL A 1 254 ? 1.574 -9.362 25.895 1.00 78.19 254 VAL A CA 1
ATOM 2098 C C . VAL A 1 254 ? 1.526 -9.419 27.420 1.00 78.19 254 VAL A C 1
ATOM 2100 O O . VAL A 1 254 ? 0.510 -9.827 27.988 1.00 78.19 254 VAL A O 1
ATOM 2103 N N . ARG A 1 255 ? 2.577 -8.950 28.104 1.00 77.25 255 ARG A N 1
ATOM 2104 C CA . ARG A 1 255 ? 2.622 -8.890 29.572 1.00 77.25 255 ARG A CA 1
ATOM 2105 C C . ARG A 1 255 ? 1.510 -8.000 30.134 1.00 77.25 255 ARG A C 1
ATOM 2107 O O . ARG A 1 255 ? 0.821 -8.409 31.067 1.00 77.25 255 ARG A O 1
ATOM 2114 N N . LYS A 1 256 ? 1.276 -6.823 29.543 1.00 77.56 256 LYS A N 1
ATOM 2115 C CA . LYS A 1 256 ? 0.191 -5.902 29.933 1.00 77.56 256 LYS A CA 1
ATOM 2116 C C . LYS A 1 256 ? -1.194 -6.508 29.695 1.00 77.56 256 LYS A C 1
ATOM 2118 O O . LYS A 1 256 ? -2.071 -6.349 30.542 1.00 77.56 256 LYS A O 1
ATOM 2123 N N . ARG A 1 257 ? -1.408 -7.208 28.575 1.00 77.00 257 ARG A N 1
ATOM 2124 C CA . ARG A 1 257 ? -2.676 -7.904 28.281 1.00 77.00 257 ARG A CA 1
ATOM 2125 C C . ARG A 1 257 ? -2.941 -9.021 29.287 1.00 77.00 257 ARG A C 1
ATOM 2127 O O . ARG A 1 257 ? -4.041 -9.083 29.829 1.00 77.00 257 ARG A O 1
ATOM 2134 N N . LYS A 1 258 ? -1.927 -9.838 29.593 1.00 77.44 258 LYS A N 1
ATOM 2135 C CA . LYS A 1 258 ? -2.025 -10.882 30.623 1.00 77.44 258 LYS A CA 1
ATOM 2136 C C . LYS A 1 258 ? -2.388 -10.279 31.978 1.00 77.44 258 LYS A C 1
ATOM 2138 O O . LYS A 1 258 ? -3.379 -10.703 32.548 1.00 77.44 258 LYS A O 1
ATOM 2143 N N . ALA A 1 259 ? -1.684 -9.232 32.417 1.00 74.38 259 ALA A N 1
ATOM 2144 C CA . ALA A 1 259 ? -1.968 -8.550 33.683 1.00 74.38 259 ALA A CA 1
ATOM 2145 C C . ALA A 1 259 ? -3.399 -7.981 33.763 1.00 74.38 259 ALA A C 1
ATOM 2147 O O . ALA A 1 259 ? -4.064 -8.122 34.785 1.00 74.38 259 ALA A O 1
ATOM 2148 N N . LYS A 1 260 ? -3.911 -7.379 32.679 1.00 74.44 260 LYS A N 1
ATOM 2149 C CA . LYS A 1 260 ? -5.298 -6.884 32.620 1.00 74.44 260 LYS A CA 1
ATOM 2150 C C . LYS A 1 260 ? -6.333 -8.008 32.714 1.00 74.44 260 LYS A C 1
ATOM 2152 O O . LYS A 1 260 ? -7.377 -7.808 33.328 1.00 74.44 260 LYS A O 1
ATOM 2157 N N . ASN A 1 261 ? -6.049 -9.171 32.130 1.00 70.44 261 ASN A N 1
ATOM 2158 C CA . ASN A 1 261 ? -6.943 -10.326 32.203 1.00 70.44 261 ASN A CA 1
ATOM 2159 C C . ASN A 1 261 ? -6.940 -10.966 33.599 1.00 70.44 261 ASN A C 1
ATOM 2161 O O . ASN A 1 261 ? -8.000 -11.370 34.063 1.00 70.44 261 ASN A O 1
ATOM 2165 N N . THR A 1 262 ? -5.804 -10.989 34.308 1.00 65.00 262 THR A N 1
ATOM 2166 C CA . THR A 1 262 ? -5.750 -11.483 35.697 1.00 65.00 262 THR A CA 1
ATOM 2167 C C . THR A 1 262 ? -6.513 -10.586 36.671 1.00 65.00 262 THR A C 1
ATOM 2169 O O . THR A 1 262 ? -7.136 -11.090 37.599 1.00 65.00 262 THR A O 1
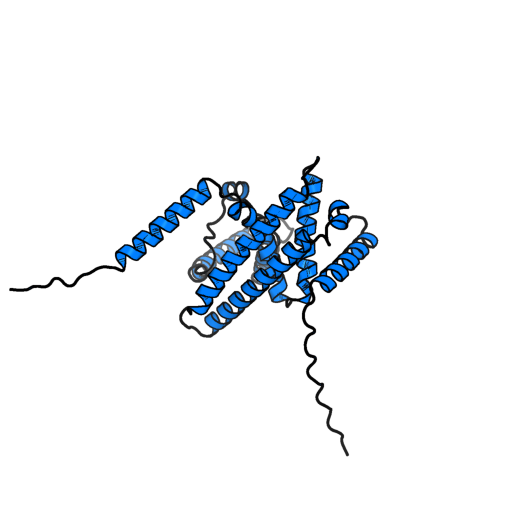ATOM 2172 N N . ILE A 1 263 ? -6.508 -9.266 36.455 1.00 58.44 263 ILE A N 1
ATOM 2173 C CA . ILE A 1 263 ? -7.226 -8.302 37.309 1.00 58.44 263 ILE A CA 1
ATOM 2174 C C . ILE A 1 263 ? -8.751 -8.400 37.123 1.00 58.44 263 ILE A C 1
ATOM 2176 O O . ILE A 1 263 ? -9.494 -8.172 38.070 1.00 58.44 263 ILE A O 1
ATOM 2180 N N . LYS A 1 264 ? -9.238 -8.794 35.939 1.00 56.91 264 LYS A N 1
ATOM 2181 C CA . LYS A 1 264 ? -10.677 -9.002 35.685 1.00 56.91 264 LYS A CA 1
ATOM 2182 C C . LYS A 1 264 ? -11.249 -10.296 36.292 1.00 56.91 264 LYS A C 1
ATOM 2184 O O . LYS A 1 264 ? -12.457 -10.487 36.231 1.00 56.91 264 LYS A O 1
ATOM 2189 N N . LEU A 1 265 ? -10.412 -11.173 36.856 1.00 53.34 265 LEU A N 1
ATOM 2190 C CA . LEU A 1 265 ? -10.787 -12.516 37.327 1.00 53.34 265 LEU A CA 1
ATOM 2191 C C . LEU A 1 265 ? -10.872 -12.672 38.865 1.00 53.34 265 LEU A C 1
ATOM 2193 O O . LEU A 1 265 ? -10.915 -13.799 39.351 1.00 53.34 265 LEU A O 1
ATOM 2197 N N . LYS A 1 266 ? -10.937 -11.591 39.659 1.00 48.25 266 LYS A N 1
ATOM 2198 C CA . LYS A 1 266 ? -11.248 -11.658 41.109 1.00 48.25 266 LYS A CA 1
ATOM 2199 C C . LYS A 1 266 ? -12.154 -10.488 41.530 1.00 48.25 266 LYS A C 1
ATOM 2201 O O . LYS A 1 266 ? -11.934 -9.387 41.031 1.00 48.25 266 LYS A O 1
ATOM 2206 N N . PRO A 1 267 ? -13.148 -10.705 42.418 1.00 48.22 267 PRO A N 1
ATOM 2207 C CA . PRO A 1 267 ? -13.025 -11.509 43.636 1.00 48.22 267 PRO A CA 1
ATOM 2208 C C . PRO A 1 267 ? -13.923 -12.756 43.678 1.00 48.22 267 PRO A C 1
ATOM 2210 O O . PRO A 1 267 ? -15.073 -12.733 43.255 1.00 48.22 267 PRO A O 1
ATOM 2213 N N . LEU A 1 268 ? -13.379 -13.840 44.238 1.00 60.28 268 LEU A N 1
ATOM 2214 C CA . LEU A 1 268 ? -14.181 -14.951 44.754 1.00 60.28 268 LEU A CA 1
ATOM 2215 C C . LEU A 1 268 ? -14.976 -14.436 45.964 1.00 60.28 268 LEU A C 1
ATOM 2217 O O . LEU A 1 268 ? -14.379 -13.726 46.782 1.00 60.28 268 LEU A O 1
ATOM 2221 N N . PRO A 1 269 ? -16.272 -14.766 46.100 1.00 53.78 269 PRO A N 1
ATOM 2222 C CA . PRO A 1 269 ? -16.996 -14.478 47.327 1.00 53.78 269 PRO A CA 1
ATOM 2223 C C . PRO A 1 269 ? -16.296 -15.210 48.475 1.00 53.78 269 PRO A C 1
ATOM 2225 O O . PRO A 1 269 ? -16.053 -16.416 48.402 1.00 53.78 269 PRO A O 1
ATOM 2228 N N . MET A 1 270 ? -15.921 -14.456 49.508 1.00 53.25 270 MET A N 1
ATOM 2229 C CA . MET A 1 270 ? -15.599 -15.041 50.801 1.00 53.25 270 MET A CA 1
ATOM 2230 C C . MET A 1 270 ? -16.888 -15.694 51.293 1.00 53.25 270 MET A C 1
ATOM 2232 O O . MET A 1 270 ? -17.872 -15.002 51.547 1.00 53.25 270 MET A O 1
ATOM 2236 N N . ASN A 1 271 ? -16.905 -17.024 51.350 1.00 50.19 271 ASN A N 1
ATOM 2237 C CA . ASN A 1 271 ? -17.903 -17.726 52.138 1.00 50.19 271 ASN A CA 1
ATOM 2238 C C . ASN A 1 271 ? -17.574 -17.443 53.604 1.00 50.19 271 ASN A C 1
ATOM 2240 O O . ASN A 1 271 ? -16.736 -18.119 54.199 1.00 50.19 271 ASN A O 1
ATOM 2244 N N . ASP A 1 272 ? -18.228 -16.426 54.156 1.00 57.44 272 ASP A N 1
ATOM 2245 C CA . ASP A 1 272 ? -18.413 -16.297 55.593 1.00 57.44 272 ASP A CA 1
ATOM 2246 C C . ASP A 1 272 ? -19.417 -17.377 56.008 1.00 57.44 272 ASP A C 1
ATOM 2248 O O . ASP A 1 272 ? -20.632 -17.190 55.951 1.00 57.44 272 ASP A O 1
ATOM 2252 N N . SER A 1 273 ? -18.906 -18.553 56.358 1.00 51.28 273 SER A N 1
ATOM 2253 C CA . SER A 1 273 ? -19.665 -19.558 57.096 1.00 51.28 273 SER A CA 1
ATOM 2254 C C . SER A 1 273 ? -19.182 -19.561 58.542 1.00 51.28 273 SER A C 1
ATOM 2256 O O . SER A 1 273 ? -18.043 -19.949 58.813 1.00 51.28 273 SER A O 1
ATOM 2258 N N . CYS A 1 274 ? -20.068 -19.061 59.411 1.00 44.69 274 CYS A N 1
ATOM 2259 C CA . CYS A 1 274 ? -20.121 -19.323 60.848 1.00 44.69 274 CYS A CA 1
ATOM 2260 C C . CYS A 1 274 ? -20.134 -20.822 61.166 1.00 44.69 274 CYS A C 1
ATOM 2262 O O . CYS A 1 274 ? -20.649 -21.600 60.328 1.00 44.69 274 CYS A O 1
#

Radius of gyration: 24.83 Å; chains: 1; bounding box: 74×63×86 Å